Protein 8RDL (pdb70)

B-factor: mean 66.55, std 16.5, range [40.29, 119.28]

Foldseek 3Di:
DVVVVVVLCVLVDQQAQWEEEEELCQLNVPQVVSVVSHHVAYEYEHQDPVRQVSNVVVCVVVVHPYHYDNDDLLDDDPVAATQEYEAEANQQVQPDLNSSLSNLLSNLVRHDAQHKYKYKHAALVDDCVVDAVVVVQKGFPDWADDDQFIWTWIWRNDVVIDTDITGRGHPVSNVVSNVSSQFPDKDKADDDDDVSDIIMIMTTHD

Sequence (206 aa):
RKVEVRTLFDMVGDVQGKSVLDLACGYGYFGRELYHRGASKVVGVDISEKMIALAKKKSTEYGDNIEFHVANVSDMQLNEKFDIITATFLFHYAKSIVELESMFRSVANHLKPSGKLVAYMAAPDYQLEKGNCHNYGLNILSEEPLQGGFIHQVEFITTPPILLTFYRWDRETYKNAIHKAGFGHFEWRKPMVLECMHTGLTCWMP

InterPro domains:
  IPR029063 S-adenosyl-L-methionine-dependent methyltransferase superfamily [G3DSA:3.40.50.150] (25-243)
  IPR029063 S-adenosyl-L-methionine-dependent methyltransferase superfamily [SSF53335] (6-218)
  IPR041698 Methyltransferase domain 25 [PF13649] (43-138)

Secondary structure (DSSP, 8-state):
-HHHHHHHHHHH---TT-EEEEET-TTTHHHHHHHHTT-SEEEEEES-HHHHHHHHHHHHHHT---EEEE--GGG---S--EEEEEEET-GGG--SHHHHHHHHHHHHHTEEEEEEEEEEES-SS--GGG--BGGGTEEEEEEEEETTEEEEEEEE--SS-EEEEEEEE-HHHHHHHHHHHT-SEEEEE---------EEEEEE--

Solvent-accessible surface area: 10959 Å² total; per-residue (Å²): 101,74,51,55,73,166,20,23,30,90,3,2,35,104,3,115,52,84,13,0,0,2,0,35,11,17,92,1,139,16,2,9,59,1,72,117,115,25,13,77,78,5,2,0,0,16,118,35,129,166,79,2,61,69,0,113,133,59,10,112,112,125,67,21,131,15,91,11,74,64,23,50,7,27,112,7,142,36,140,60,115,0,30,5,0,0,0,19,88,14,0,5,138,0,138,46,50,112,42,0,20,16,6,0,119,9,0,4,89,6,3,88,111,84,4,42,0,0,0,6,1,5,14,6,92,22,86,68,91,96,34,60,8,110,117,73,28,22,24,12,86,43,60,105,100,58,151,22,6,39,30,0,72,2,43,58,106,76,142,113,79,104,86,71,65,16,35,15,7,49,92,101,10,2,95,62,0,4,135,144,15,36,18,50,110,62,83,50,55,61,54,173,101,170,224,92,76,51,7,0,0,0,0,57,35,116

Organism: NCBI:txid351671

Nearest PDB structures (foldseek):
  8rdl-assembly1_A  TM=1.005E+00  e=8.424E-46  Xenorhabdus doucetiae FRM16 = DSM 17909
  5jdz-assembly1_B  TM=9.272E-01  e=4.284E-30  Burkholderia glumae
  5je6-assembly1_A  TM=9.512E-01  e=2.129E-29  Burkholderia glumae
  5je3-assembly2_B  TM=9.239E-01  e=4.890E-29  Burkholderia glumae
  1wzn-assembly1_A  TM=6.895E-01  e=8.048E-14  Pyrococcus horikoshii OT3

Radius of gyration: 16.87 Å; Cα contacts (8 Å, |Δi|>4): 427; chains: 1; bounding box: 43×39×44 Å

Structure (mmCIF, N/CA/C/O backbone):
data_8RDL
#
_entry.id   8RDL
#
_cell.length_a   72.500
_cell.length_b   72.500
_cell.length_c   104.960
_cell.angle_alpha   90.00
_cell.angle_beta   90.00
_cell.angle_gamma   90.00
#
_symmetry.space_group_name_H-M   'P 43 21 2'
#
loop_
_entity.id
_entity.type
_entity.pdbx_description
1 polymer 'ToxA protein'
2 non-polymer S-ADENOSYL-L-HOMOCYSTEINE
3 water water
#
loop_
_atom_site.group_PDB
_atom_site.id
_atom_site.type_symbol
_atom_site.label_atom_id
_atom_site.label_alt_id
_atom_site.label_comp_id
_atom_site.label_asym_id
_atom_site.label_entity_id
_atom_site.label_seq_id
_atom_site.pdbx_PDB_ins_code
_atom_site.Cartn_x
_atom_site.Cartn_y
_atom_site.Cartn_z
_atom_site.occupancy
_atom_site.B_iso_or_equiv
_atom_site.auth_seq_id
_atom_site.auth_comp_id
_atom_site.auth_asym_id
_atom_site.auth_atom_id
_atom_site.pdbx_PDB_model_num
ATOM 1 N N . ARG A 1 22 ? 0.656 4.770 -18.373 1.00 101.82 24 ARG A N 1
ATOM 2 C CA . ARG 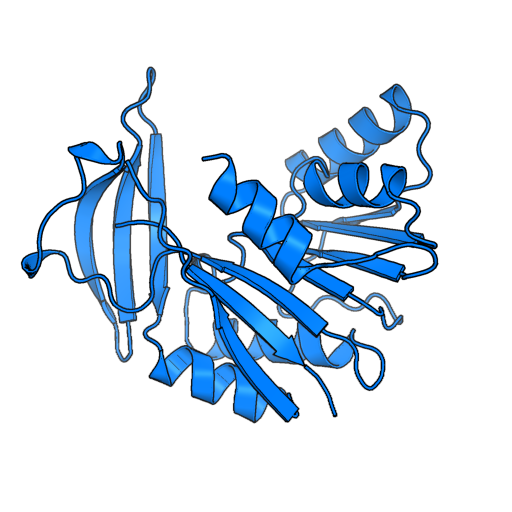A 1 22 ? 0.657 4.251 -16.969 1.00 97.54 24 ARG A CA 1
ATOM 3 C C . ARG A 1 22 ? 1.436 5.210 -16.056 1.00 97.83 24 ARG A C 1
ATOM 4 O O . ARG A 1 22 ? 2.415 4.777 -15.405 1.00 85.80 24 ARG A O 1
ATOM 6 N N . LYS A 1 23 ? 0.995 6.471 -15.997 1.00 94.91 25 LYS A N 1
ATOM 7 C CA . LYS A 1 23 ? 1.625 7.564 -15.219 1.00 101.41 25 LYS A CA 1
ATOM 8 C C . LYS A 1 23 ? 1.752 7.148 -13.748 1.00 105.91 25 LYS A C 1
ATOM 9 O O . LYS A 1 23 ? 2.875 7.226 -13.212 1.00 108.95 25 LYS A O 1
ATOM 11 N N . VAL A 1 24 ? 0.649 6.705 -13.131 1.00 111.71 26 VAL A N 1
ATOM 12 C CA . VAL A 1 24 ? 0.576 6.364 -11.675 1.00 105.24 26 VAL A CA 1
ATOM 13 C C . VAL A 1 24 ? 1.522 5.194 -11.370 1.00 100.82 26 VAL A C 1
ATOM 14 O O . VAL A 1 24 ? 2.069 5.180 -10.252 1.00 93.49 26 VAL A O 1
ATOM 18 N N . GLU A 1 25 ? 1.711 4.263 -12.316 1.00 103.31 27 GLU A N 1
ATOM 19 C CA . GLU A 1 25 ? 2.703 3.156 -12.209 1.00 99.99 27 GLU A CA 1
ATOM 20 C C . GLU A 1 25 ? 4.098 3.759 -12.006 1.00 95.20 27 GLU A C 1
ATOM 21 O O . GLU A 1 25 ? 4.782 3.360 -11.045 1.00 92.38 27 GLU A O 1
ATOM 27 N N . VAL A 1 26 ? 4.485 4.694 -12.879 1.00 88.96 28 VAL A N 1
ATOM 28 C CA . VAL A 1 26 ? 5.782 5.432 -12.821 1.00 88.09 28 VAL A CA 1
ATOM 29 C C . VAL A 1 26 ? 5.798 6.317 -11.567 1.00 84.97 28 VAL A C 1
ATOM 30 O O . VAL A 1 26 ? 6.845 6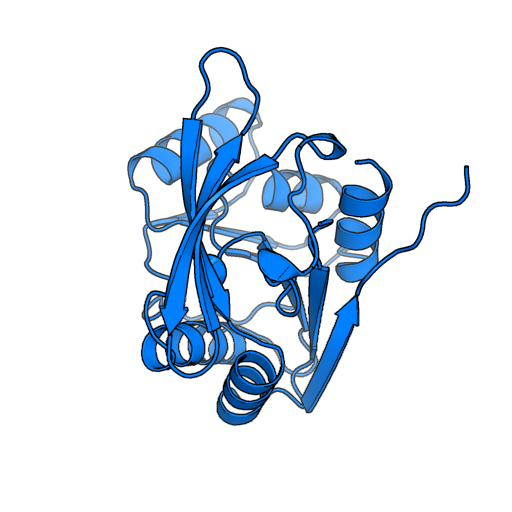.344 -10.889 1.00 83.15 28 VAL A O 1
ATOM 34 N N . ARG A 1 27 ? 4.691 7.009 -11.269 1.00 81.94 29 ARG A N 1
ATOM 35 C CA . ARG A 1 27 ? 4.551 7.880 -10.069 1.00 85.35 29 ARG A CA 1
ATOM 36 C C . ARG A 1 27 ? 4.739 7.033 -8.806 1.00 79.25 29 ARG A C 1
ATOM 37 O O . ARG A 1 27 ? 5.604 7.392 -7.982 1.00 84.16 29 ARG A O 1
ATOM 45 N N . THR A 1 28 ? 3.954 5.961 -8.654 1.00 76.01 30 THR A N 1
ATOM 46 C CA . THR A 1 28 ? 4.034 5.031 -7.495 1.00 77.24 30 THR A CA 1
ATOM 47 C C . THR A 1 28 ? 5.469 4.520 -7.380 1.00 76.34 30 THR A C 1
ATOM 48 O O . THR A 1 28 ? 6.012 4.552 -6.259 1.00 71.56 30 THR A O 1
ATOM 52 N N . LEU A 1 29 ? 6.055 4.106 -8.507 1.00 71.82 31 LEU A N 1
ATOM 53 C CA . LEU A 1 29 ? 7.449 3.603 -8.589 1.00 64.59 31 LEU A CA 1
ATOM 54 C C . LEU A 1 29 ? 8.398 4.662 -8.016 1.00 59.89 31 LEU A C 1
ATOM 55 O O . LEU A 1 29 ? 9.192 4.310 -7.129 1.00 61.60 31 LEU A O 1
ATOM 60 N N . PHE A 1 30 ? 8.276 5.920 -8.449 1.00 61.51 32 PHE A N 1
ATOM 61 C CA . PHE A 1 30 ? 9.114 7.048 -7.959 1.00 65.81 32 PHE A CA 1
ATOM 62 C C . PHE A 1 30 ? 8.675 7.469 -6.550 1.00 65.43 32 PHE A C 1
ATOM 63 O O . PHE A 1 30 ? 9.531 7.979 -5.801 1.00 71.44 32 PHE A O 1
ATOM 71 N N . ASP A 1 31 ? 7.404 7.263 -6.189 1.00 64.79 33 ASP A N 1
ATOM 72 C CA . ASP A 1 31 ? 6.902 7.521 -4.811 1.00 69.64 33 ASP A CA 1
ATOM 73 C C . ASP A 1 31 ? 7.447 6.437 -3.877 1.00 70.15 33 ASP A C 1
ATOM 74 O O . ASP A 1 31 ? 7.938 6.796 -2.788 1.00 68.22 33 ASP A O 1
ATOM 79 N N . MET A 1 32 ? 7.349 5.169 -4.295 1.00 67.32 34 MET A N 1
ATOM 80 C CA . MET A 1 32 ? 7.895 3.991 -3.571 1.00 64.83 34 MET A CA 1
ATOM 81 C C . MET A 1 32 ? 9.368 4.258 -3.248 1.00 62.11 34 MET A C 1
ATOM 82 O O . MET A 1 32 ? 9.758 4.081 -2.084 1.00 70.86 34 MET A O 1
ATOM 87 N N . VAL A 1 33 ? 10.145 4.702 -4.238 1.00 59.12 35 VAL A N 1
ATOM 88 C CA . VAL A 1 33 ? 11.585 5.064 -4.075 1.00 59.45 35 VAL A CA 1
ATOM 89 C C . VAL A 1 33 ? 11.700 6.308 -3.182 1.00 62.19 35 VAL A C 1
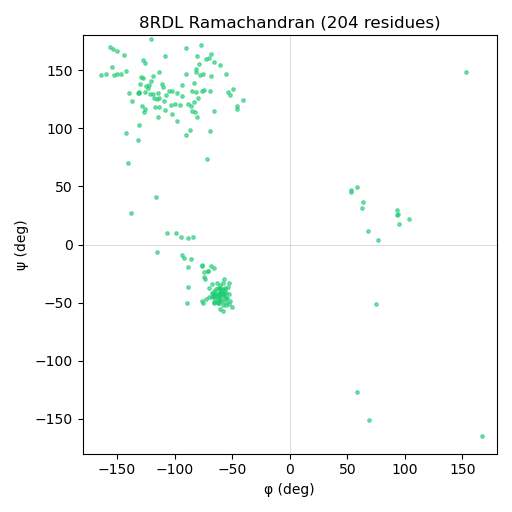ATOM 90 O O . VAL A 1 33 ? 12.603 6.332 -2.317 1.00 62.52 35 VAL A O 1
ATOM 94 N N . GLY A 1 34 ? 10.837 7.305 -3.398 1.00 60.17 36 GLY A N 1
ATOM 95 C CA . GLY A 1 34 ? 10.860 8.584 -2.665 1.00 63.33 36 GLY A CA 1
ATOM 96 C C . GLY A 1 34 ? 12.085 9.402 -3.032 1.00 67.93 36 GLY A C 1
ATOM 97 O O . GLY A 1 34 ? 12.576 9.250 -4.165 1.00 68.97 36 GLY A O 1
ATOM 98 N N . ASP A 1 35 ? 12.569 10.231 -2.105 1.00 71.55 37 ASP A N 1
ATOM 99 C CA . ASP A 1 35 ? 13.735 11.130 -2.317 1.00 76.39 37 ASP A CA 1
ATOM 100 C C . ASP A 1 35 ? 15.010 10.284 -2.422 1.00 73.52 37 ASP A C 1
ATOM 101 O O . ASP A 1 35 ? 15.207 9.412 -1.557 1.00 77.71 37 ASP A O 1
ATOM 106 N N . VAL A 1 36 ? 15.837 10.541 -3.440 1.00 71.42 38 VAL A N 1
ATOM 107 C CA . VAL A 1 36 ? 17.096 9.782 -3.713 1.00 70.25 38 VAL A CA 1
ATOM 108 C C . VAL A 1 36 ? 18.317 10.696 -3.551 1.00 69.64 38 VAL A C 1
ATOM 109 O O . VAL A 1 36 ? 19.439 10.167 -3.628 1.00 71.97 38 VAL A O 1
ATOM 113 N N . GLN A 1 37 ? 18.121 12.002 -3.331 1.00 71.48 39 GLN A N 1
ATOM 114 C CA . GLN A 1 37 ? 19.227 12.968 -3.081 1.00 76.78 39 GLN A CA 1
ATOM 115 C C . GLN A 1 37 ? 20.197 12.355 -2.064 1.00 73.37 39 GLN A C 1
ATOM 116 O O . GLN A 1 37 ? 19.762 12.075 -0.936 1.00 78.96 39 GLN A O 1
ATOM 122 N N . GLY A 1 38 ? 21.444 12.107 -2.475 1.00 72.23 40 GLY A N 1
ATOM 123 C CA . GLY A 1 38 ? 22.531 11.625 -1.600 1.00 73.81 40 GLY A CA 1
ATOM 124 C C . GLY A 1 38 ? 22.422 10.142 -1.278 1.00 70.80 40 GLY A C 1
ATOM 125 O O . GLY A 1 38 ? 23.253 9.661 -0.489 1.00 73.42 40 GLY A O 1
ATOM 126 N N . LYS A 1 39 ? 21.450 9.434 -1.866 1.00 68.63 41 LYS A N 1
ATOM 127 C CA . LYS A 1 39 ? 21.218 7.982 -1.637 1.00 68.03 41 LYS A CA 1
ATOM 128 C C . LYS A 1 39 ? 21.965 7.179 -2.706 1.00 65.64 41 LYS A C 1
ATOM 129 O O . LYS A 1 39 ? 21.920 7.587 -3.885 1.00 64.82 41 LYS A O 1
ATOM 135 N N . SER A 1 40 ? 22.618 6.082 -2.311 1.00 64.13 42 SER A N 1
ATOM 136 C CA . SER A 1 40 ? 23.214 5.083 -3.238 1.00 63.13 42 SER A CA 1
ATOM 137 C C . SER A 1 40 ? 22.108 4.129 -3.713 1.00 60.88 42 SER A C 1
ATOM 138 O O . SER A 1 40 ? 21.331 3.641 -2.858 1.00 60.83 42 SER A O 1
ATOM 141 N N . VAL A 1 41 ? 22.020 3.902 -5.028 1.00 58.18 43 VAL A N 1
ATOM 142 C CA . VAL A 1 41 ? 20.951 3.084 -5.674 1.00 57.26 43 VAL A CA 1
ATOM 143 C C . VAL A 1 41 ? 21.603 1.927 -6.439 1.00 54.38 43 VAL A C 1
ATOM 144 O O . VAL A 1 41 ? 22.530 2.184 -7.232 1.00 54.17 43 VAL A O 1
ATOM 148 N N . LEU A 1 42 ? 21.127 0.703 -6.197 1.00 49.97 44 LEU A N 1
ATOM 149 C CA . LEU A 1 42 ? 21.450 -0.505 -6.999 1.00 49.51 44 LEU A CA 1
ATOM 150 C C . LEU A 1 42 ? 20.200 -0.876 -7.804 1.00 47.76 44 LEU A C 1
ATOM 151 O O . LEU A 1 42 ? 19.166 -1.187 -7.190 1.00 44.15 44 LEU A O 1
ATOM 156 N N . ASP A 1 43 ? 20.297 -0.793 -9.132 1.00 47.50 45 ASP A N 1
ATOM 157 C CA . ASP A 1 43 ? 19.209 -1.121 -10.088 1.00 45.55 45 ASP A CA 1
ATOM 158 C C . ASP A 1 43 ? 19.442 -2.550 -10.588 1.00 44.51 45 ASP A C 1
ATOM 159 O O . ASP A 1 43 ? 20.400 -2.753 -11.354 1.00 45.89 45 ASP A O 1
ATOM 164 N N . LEU A 1 44 ? 18.632 -3.504 -10.116 1.00 43.74 46 LEU A N 1
ATOM 165 C CA . LEU A 1 44 ? 18.673 -4.935 -10.524 1.00 44.15 46 LEU A CA 1
ATOM 166 C C . LEU A 1 44 ? 17.740 -5.138 -11.720 1.00 42.38 46 LEU A C 1
ATOM 167 O O . LEU A 1 44 ? 16.710 -4.452 -11.792 1.00 43.09 46 LEU A O 1
ATOM 172 N N . ALA A 1 45 ? 18.098 -6.054 -12.621 1.00 43.28 47 ALA A N 1
ATOM 173 C CA . ALA A 1 45 ? 17.390 -6.280 -13.901 1.00 41.71 47 ALA A CA 1
ATOM 174 C C . ALA A 1 45 ? 17.286 -4.935 -14.634 1.00 40.29 47 ALA A C 1
ATOM 175 O O . ALA A 1 45 ? 16.201 -4.614 -15.148 1.00 43.40 47 ALA A O 1
ATOM 177 N N . CYS A 1 46 ? 18.393 -4.183 -14.662 1.00 41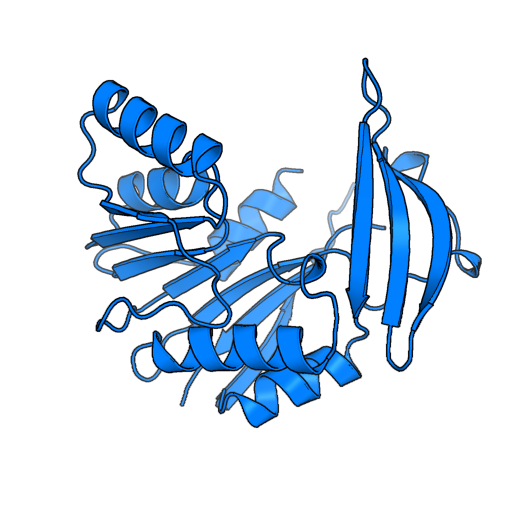.42 48 CYS A N 1
ATOM 178 C CA . CYS A 1 46 ? 18.466 -2.757 -15.079 1.00 42.58 48 CYS A CA 1
ATOM 179 C C . CYS A 1 46 ? 18.211 -2.602 -16.586 1.00 42.89 48 CYS A C 1
ATOM 180 O O . CYS A 1 46 ? 17.887 -1.483 -17.006 1.00 43.74 48 CYS A O 1
ATOM 183 N N . GLY A 1 47 ? 18.334 -3.671 -17.375 1.00 43.78 49 GLY A N 1
ATOM 184 C CA . GLY A 1 47 ? 18.328 -3.567 -18.848 1.00 44.75 49 GLY A CA 1
ATOM 185 C C . GLY A 1 47 ? 19.449 -2.652 -19.311 1.00 44.57 49 GLY A C 1
ATOM 186 O O . GLY A 1 47 ? 20.596 -2.864 -18.866 1.00 47.44 49 GLY A O 1
ATOM 187 N N . TYR A 1 48 ? 19.133 -1.634 -20.120 1.00 45.53 50 TYR A N 1
ATOM 188 C CA . TYR A 1 48 ? 20.117 -0.642 -20.629 1.00 48.97 50 TYR A CA 1
ATOM 189 C C . TYR A 1 48 ? 20.238 0.512 -19.623 1.00 49.35 50 TYR A C 1
ATOM 190 O O . TYR A 1 48 ? 20.943 1.489 -19.928 1.00 52.80 50 TYR A O 1
ATOM 199 N N . GLY A 1 49 ? 19.580 0.391 -18.462 1.00 48.70 51 GLY A N 1
ATOM 200 C CA . GLY A 1 49 ? 19.809 1.239 -17.276 1.00 50.62 51 GLY A CA 1
ATOM 201 C C . GLY A 1 49 ? 18.871 2.431 -17.220 1.00 51.38 51 GLY A C 1
ATOM 202 O O . GLY A 1 49 ? 19.238 3.420 -16.577 1.00 53.38 51 GLY A O 1
ATOM 203 N N . TYR A 1 50 ? 17.696 2.331 -17.848 1.00 55.32 52 TYR A N 1
ATOM 204 C CA . TYR A 1 50 ? 16.681 3.412 -17.949 1.00 58.19 52 TYR A CA 1
ATOM 205 C C . TYR A 1 50 ? 16.396 3.999 -16.560 1.00 57.96 52 TYR A C 1
ATOM 206 O O . TYR A 1 50 ? 16.492 5.236 -16.387 1.00 57.36 52 TYR A O 1
ATOM 215 N N . PHE A 1 51 ? 16.052 3.134 -15.602 1.00 53.94 53 PHE A N 1
ATOM 216 C CA . PHE A 1 51 ? 15.496 3.521 -14.280 1.00 54.56 53 PHE A CA 1
ATOM 217 C C . PHE A 1 51 ? 16.602 4.086 -13.380 1.00 52.34 53 PHE A C 1
ATOM 218 O O . PHE A 1 51 ? 16.403 5.174 -12.809 1.00 53.43 53 PHE A O 1
ATOM 226 N N . GLY A 1 52 ? 17.727 3.377 -13.256 1.00 52.47 54 GLY A N 1
ATOM 227 C CA . GLY A 1 52 ? 18.910 3.846 -12.508 1.00 52.94 54 GLY A CA 1
ATOM 228 C C . GLY A 1 52 ? 19.396 5.191 -13.030 1.00 55.16 54 GLY A C 1
ATOM 229 O O . GLY A 1 52 ? 19.791 6.044 -12.211 1.00 55.92 54 GLY A O 1
ATOM 230 N N . ARG A 1 53 ? 19.353 5.382 -14.351 1.00 54.73 55 ARG A N 1
ATOM 231 C CA . ARG A 1 53 ? 19.791 6.631 -15.026 1.00 56.25 55 ARG A CA 1
ATOM 232 C C . ARG A 1 53 ? 18.868 7.782 -14.607 1.00 54.29 55 ARG A C 1
ATOM 233 O O . ARG A 1 53 ? 19.385 8.865 -14.290 1.00 56.57 55 ARG A O 1
ATOM 241 N N . GLU A 1 54 ? 17.554 7.553 -14.579 1.00 54.70 56 GLU A N 1
ATOM 242 C CA . GLU A 1 54 ? 16.547 8.567 -14.166 1.00 57.19 56 GLU A CA 1
ATOM 243 C C . GLU A 1 54 ? 16.789 8.959 -12.698 1.00 54.89 56 GLU A C 1
ATOM 244 O O . GLU A 1 54 ? 16.644 10.151 -12.366 1.00 53.22 56 GLU A O 1
ATOM 250 N N . LEU A 1 55 ? 17.165 8.002 -11.848 1.00 51.53 57 LEU A N 1
ATOM 251 C CA . LEU A 1 55 ? 17.448 8.255 -10.410 1.00 54.14 57 LEU A CA 1
ATOM 252 C C . LEU A 1 55 ? 18.788 8.990 -10.264 1.00 55.09 57 LEU A C 1
ATOM 253 O O . LEU A 1 55 ? 18.918 9.785 -9.319 1.00 52.72 57 LEU A O 1
ATOM 258 N N . TYR A 1 56 ? 19.727 8.762 -11.186 1.00 56.21 58 TYR A N 1
ATOM 259 C CA . TYR A 1 56 ? 21.011 9.506 -11.297 1.00 57.51 58 TYR A CA 1
ATOM 260 C C . TYR A 1 56 ? 20.725 11.006 -11.467 1.00 58.12 58 TYR A C 1
ATOM 261 O O . TYR A 1 56 ? 21.416 11.831 -10.836 1.00 60.80 58 TYR A O 1
ATOM 270 N N . HIS A 1 57 ? 19.726 11.352 -12.283 1.00 56.92 59 HIS A N 1
ATOM 271 C CA . HIS A 1 57 ? 19.341 12.756 -12.596 1.00 59.29 59 HIS A CA 1
ATOM 272 C C . HIS A 1 57 ? 18.567 13.391 -11.433 1.00 59.96 59 HIS A C 1
ATOM 273 O O . HIS A 1 57 ? 18.506 14.628 -11.395 1.00 62.20 59 HIS A O 1
ATOM 280 N N . ARG A 1 58 ? 18.008 12.592 -10.519 1.00 60.43 60 ARG A N 1
ATOM 281 C CA . ARG A 1 58 ? 17.259 13.100 -9.335 1.00 61.67 60 ARG A CA 1
ATOM 282 C C . ARG A 1 58 ? 18.189 13.196 -8.117 1.00 63.55 60 ARG A C 1
ATOM 283 O O . ARG A 1 58 ? 17.682 13.488 -7.010 1.00 66.69 60 ARG A O 1
ATOM 291 N N . GLY A 1 59 ? 19.492 12.967 -8.311 1.00 61.53 61 GLY A N 1
ATOM 292 C CA . GLY A 1 59 ? 20.552 13.373 -7.367 1.00 64.53 61 GLY A CA 1
ATOM 293 C C . GLY A 1 59 ? 21.092 12.224 -6.535 1.00 64.05 61 GLY A C 1
ATOM 294 O O . GLY A 1 59 ? 21.674 12.507 -5.474 1.00 70.13 61 GLY A O 1
ATOM 295 N N . ALA A 1 60 ? 20.930 10.978 -6.990 1.00 63.69 62 ALA A N 1
ATOM 296 C CA . ALA A 1 60 ? 21.514 9.779 -6.346 1.00 62.50 62 ALA A CA 1
ATOM 297 C C . ALA A 1 60 ? 23.022 10.001 -6.177 1.00 63.22 62 ALA A C 1
ATOM 298 O O . ALA A 1 60 ? 23.662 10.449 -7.145 1.00 64.94 62 ALA A O 1
ATOM 300 N N . SER A 1 61 ? 23.557 9.740 -4.982 1.00 64.73 63 SER A N 1
ATOM 301 C CA . SER A 1 61 ? 25.008 9.827 -4.667 1.00 68.60 63 SER A CA 1
ATOM 302 C C . SER A 1 61 ? 25.777 8.870 -5.580 1.00 67.15 63 SER A C 1
ATOM 303 O O . SER A 1 61 ? 26.874 9.227 -6.043 1.00 69.64 63 SER A O 1
ATOM 306 N N . LYS A 1 62 ? 25.203 7.692 -5.819 1.00 65.23 64 LYS A N 1
ATOM 307 C CA . LYS A 1 62 ? 25.792 6.624 -6.661 1.00 64.80 64 LYS A CA 1
ATOM 308 C C . LYS A 1 62 ? 24.653 5.792 -7.256 1.00 60.75 64 LYS A C 1
ATOM 309 O O . LYS A 1 62 ? 23.611 5.637 -6.583 1.00 58.24 64 LYS A O 1
ATOM 315 N N . VAL A 1 63 ? 24.844 5.302 -8.481 1.00 59.37 65 VAL A N 1
ATOM 316 C CA . VAL A 1 63 ? 23.947 4.309 -9.138 1.00 56.15 65 VAL A CA 1
ATOM 317 C C . VAL A 1 63 ? 24.818 3.186 -9.703 1.00 54.10 65 VAL A C 1
ATOM 318 O O . VAL A 1 63 ? 25.821 3.491 -10.376 1.00 54.65 65 VAL A O 1
ATOM 322 N N . VAL A 1 64 ? 24.453 1.942 -9.396 1.00 54.53 66 VAL A N 1
ATOM 323 C CA . VAL A 1 64 ? 25.067 0.706 -9.958 1.00 54.55 66 VAL A CA 1
ATOM 324 C C . VAL A 1 64 ? 23.943 -0.106 -10.605 1.00 51.08 66 VAL A C 1
ATOM 325 O O . VAL A 1 64 ? 22.866 -0.218 -9.990 1.00 49.09 66 VAL A O 1
ATOM 329 N N . GLY A 1 65 ? 24.183 -0.618 -11.813 1.00 52.44 67 GLY A N 1
ATOM 330 C CA . GLY A 1 65 ? 23.220 -1.440 -12.567 1.00 50.19 67 GLY A CA 1
ATOM 331 C C . GLY A 1 65 ? 23.702 -2.872 -12.667 1.00 50.30 67 GLY A C 1
ATOM 332 O O . GLY A 1 65 ? 24.910 -3.066 -12.883 1.00 50.79 67 GLY A O 1
ATOM 333 N N . VAL A 1 66 ? 22.793 -3.836 -12.499 1.00 48.56 68 VAL A N 1
ATOM 334 C CA . VAL A 1 66 ? 23.081 -5.292 -12.636 1.00 48.20 68 VAL A CA 1
ATOM 335 C C . VAL A 1 66 ? 22.010 -5.914 -13.538 1.00 46.56 68 VAL A C 1
ATOM 336 O O . VAL A 1 66 ? 20.812 -5.656 -13.309 1.00 42.58 68 VAL A O 1
ATOM 340 N N . ASP A 1 67 ? 22.443 -6.691 -14.534 1.00 47.40 69 ASP A N 1
ATOM 341 C CA . ASP A 1 67 ? 21.563 -7.494 -15.422 1.00 47.04 69 ASP A CA 1
ATOM 342 C C . ASP A 1 67 ? 22.301 -8.783 -15.799 1.00 48.25 69 ASP A C 1
ATOM 343 O O . ASP A 1 67 ? 23.543 -8.741 -15.914 1.00 49.85 69 ASP A O 1
ATOM 348 N N . ILE A 1 68 ? 21.558 -9.880 -15.968 1.00 48.83 70 ILE A N 1
ATOM 349 C CA . ILE A 1 68 ? 22.098 -11.227 -16.318 1.00 51.22 70 ILE A CA 1
ATOM 350 C C . ILE A 1 68 ? 22.518 -11.244 -17.796 1.00 52.51 70 ILE A C 1
ATOM 351 O O . ILE A 1 68 ? 23.364 -12.083 -18.141 1.00 55.48 70 ILE A O 1
ATOM 356 N N . SER A 1 69 ? 21.954 -10.358 -18.629 1.00 54.48 71 SER A N 1
ATOM 357 C CA . SER A 1 69 ? 22.155 -10.319 -20.106 1.00 53.88 71 SER A CA 1
ATOM 358 C C . SER A 1 69 ? 23.405 -9.510 -20.471 1.00 51.93 71 SER A C 1
ATOM 359 O O . SER A 1 69 ? 23.429 -8.299 -20.188 1.00 50.72 71 SER A O 1
ATOM 362 N N . GLU A 1 70 ? 24.377 -10.159 -21.116 1.00 52.59 72 GLU A N 1
ATOM 363 C CA . GLU A 1 70 ? 25.592 -9.533 -21.707 1.00 55.80 72 GLU A CA 1
ATOM 364 C C . GLU A 1 70 ? 25.174 -8.435 -22.690 1.00 53.80 72 GLU A C 1
ATOM 365 O O . GLU A 1 70 ? 25.814 -7.364 -22.692 1.00 55.81 72 GLU A O 1
ATOM 371 N N . LYS A 1 71 ? 24.138 -8.707 -23.489 1.00 55.36 73 LYS A N 1
ATOM 372 C CA . LYS A 1 71 ? 23.578 -7.774 -24.503 1.00 57.89 73 LYS A CA 1
ATOM 373 C C . LYS A 1 71 ? 23.085 -6.496 -23.811 1.00 54.46 73 LYS A C 1
ATOM 374 O O . LYS A 1 71 ? 23.424 -5.399 -24.282 1.00 53.36 73 LYS A O 1
ATOM 380 N N . MET A 1 72 ? 22.312 -6.628 -22.732 1.00 53.36 74 MET A N 1
ATOM 381 C CA . MET A 1 72 ? 21.671 -5.470 -22.051 1.00 54.76 74 MET A CA 1
ATOM 382 C C . MET A 1 72 ? 22.736 -4.582 -21.395 1.00 55.88 74 MET A C 1
ATOM 383 O O . MET A 1 72 ? 22.614 -3.340 -21.502 1.00 55.45 74 MET A O 1
ATOM 388 N N . ILE A 1 73 ? 23.740 -5.187 -20.751 1.00 54.57 75 ILE A N 1
ATOM 389 C CA . ILE A 1 73 ? 24.833 -4.451 -20.046 1.00 55.03 75 ILE A CA 1
ATOM 390 C C . ILE A 1 73 ? 25.741 -3.768 -21.078 1.00 56.98 75 ILE A C 1
ATOM 391 O O . ILE A 1 73 ? 26.195 -2.643 -20.801 1.00 56.55 75 ILE A O 1
ATOM 396 N N . ALA A 1 74 ? 25.996 -4.405 -22.224 1.00 57.76 76 ALA A N 1
ATOM 397 C CA . ALA A 1 74 ? 26.761 -3.802 -23.343 1.00 61.07 76 ALA A CA 1
ATOM 398 C C . ALA A 1 74 ? 26.047 -2.521 -23.798 1.00 60.10 76 ALA A C 1
ATOM 399 O O . ALA A 1 74 ? 26.712 -1.470 -23.898 1.00 65.65 76 ALA A O 1
ATOM 401 N N . LEU A 1 75 ? 24.730 -2.603 -24.023 1.00 59.09 77 LEU A N 1
ATOM 402 C CA . LEU A 1 75 ? 23.881 -1.465 -24.467 1.00 59.32 77 LEU A CA 1
ATOM 403 C C . LEU A 1 75 ? 23.794 -0.415 -23.349 1.00 57.68 77 LEU A C 1
ATOM 404 O O . LEU A 1 75 ? 23.711 0.786 -23.675 1.00 59.67 77 LEU A O 1
ATOM 409 N N . ALA A 1 76 ? 23.808 -0.845 -22.082 1.00 53.91 78 ALA A N 1
ATOM 410 C CA . ALA A 1 76 ? 23.782 0.045 -20.897 1.00 54.17 78 ALA A CA 1
ATOM 411 C C . ALA A 1 76 ? 25.041 0.919 -20.888 1.00 55.30 78 ALA A C 1
ATOM 412 O O . ALA A 1 76 ? 24.895 2.147 -20.757 1.00 51.89 78 ALA A O 1
ATOM 414 N N . LYS A 1 77 ? 26.222 0.303 -21.030 1.00 56.69 79 LYS A N 1
ATOM 415 C CA . LYS A 1 77 ? 27.539 1.000 -21.041 1.00 61.97 79 LYS A CA 1
ATOM 416 C C . LYS A 1 77 ? 27.611 1.935 -22.254 1.00 65.91 79 LYS A C 1
ATOM 417 O O . LYS A 1 77 ? 28.168 3.045 -22.117 1.00 66.74 79 LYS A O 1
ATOM 423 N N . LYS A 1 78 ? 27.061 1.502 -23.393 1.00 64.82 80 LYS A N 1
ATOM 424 C CA . LYS A 1 78 ? 26.961 2.316 -24.632 1.00 67.18 80 LYS A CA 1
ATOM 425 C C . LYS A 1 78 ? 26.099 3.554 -24.346 1.00 64.98 80 LYS A C 1
ATOM 426 O O . LYS A 1 78 ? 26.518 4.660 -24.719 1.00 62.61 80 LYS A O 1
ATOM 432 N N . LYS A 1 79 ? 24.946 3.376 -23.694 1.00 64.46 81 LYS A N 1
ATOM 433 C CA . LYS A 1 79 ? 24.012 4.488 -23.366 1.00 64.20 81 LYS A CA 1
ATOM 434 C C . LYS A 1 79 ? 24.690 5.455 -22.386 1.00 62.65 81 LYS A C 1
ATOM 435 O O . LYS A 1 79 ? 24.549 6.670 -22.581 1.00 66.57 81 LYS A O 1
ATOM 441 N N . SER A 1 80 ? 25.413 4.943 -21.384 1.00 61.21 82 SER A N 1
ATOM 442 C CA . SER A 1 80 ? 26.139 5.767 -20.379 1.00 62.88 82 SER A CA 1
ATOM 443 C C . SER A 1 80 ? 27.188 6.643 -21.074 1.00 62.68 82 SER A C 1
ATOM 444 O O . SER A 1 80 ? 27.401 7.782 -20.615 1.00 60.69 82 SER A O 1
ATOM 447 N N . THR A 1 81 ? 27.805 6.136 -22.144 1.00 61.57 83 THR A N 1
ATOM 448 C CA . THR A 1 81 ? 28.774 6.877 -22.995 1.00 65.97 83 THR A CA 1
ATOM 449 C C . THR A 1 81 ? 28.041 8.032 -23.690 1.00 64.98 83 THR A C 1
ATOM 450 O O . THR A 1 81 ? 28.557 9.158 -23.640 1.00 67.44 83 THR A O 1
ATOM 454 N N . GLU A 1 82 ? 26.874 7.766 -24.285 1.00 69.11 84 GLU A N 1
ATOM 455 C CA . GLU A 1 82 ? 26.038 8.785 -24.980 1.00 75.09 84 GLU A CA 1
ATOM 456 C C . GLU A 1 82 ? 25.621 9.890 -23.998 1.00 74.51 84 GLU A C 1
ATOM 457 O O . GLU A 1 82 ? 25.584 11.058 -24.420 1.00 75.53 84 GLU A O 1
ATOM 463 N N . TYR A 1 83 ? 25.315 9.535 -22.745 1.00 72.55 85 TYR A N 1
ATOM 464 C CA . TYR A 1 83 ? 24.826 10.460 -21.686 1.00 74.80 85 TYR A CA 1
ATOM 465 C C . TYR A 1 83 ? 26.004 11.082 -20.923 1.00 71.69 85 TYR A C 1
ATOM 466 O O . TYR A 1 83 ? 25.796 12.110 -20.257 1.00 75.03 85 TYR A O 1
ATOM 475 N N . GLY A 1 84 ? 27.191 10.470 -21.001 1.00 71.31 86 GLY A N 1
ATOM 476 C CA . GLY A 1 84 ? 28.393 10.891 -20.254 1.00 74.94 86 GLY A CA 1
ATOM 477 C C . GLY A 1 84 ? 28.185 10.780 -18.752 1.00 75.78 86 GLY A C 1
ATOM 478 O O . GLY A 1 84 ? 28.784 11.593 -18.013 1.00 85.81 86 GLY A O 1
ATOM 479 N N . ASP A 1 85 ? 27.370 9.810 -18.316 1.00 71.20 87 ASP A N 1
ATOM 480 C CA . ASP A 1 85 ? 26.983 9.616 -16.893 1.00 70.34 87 ASP A CA 1
ATOM 481 C C . ASP A 1 85 ? 27.986 8.671 -16.224 1.00 70.89 87 ASP A C 1
ATOM 482 O O . ASP A 1 85 ? 28.784 8.034 -16.938 1.00 67.97 87 ASP A O 1
ATOM 487 N N . ASN A 1 86 ? 27.907 8.576 -14.896 1.00 75.54 88 ASN A N 1
ATOM 488 C CA . ASN A 1 86 ? 28.931 7.964 -14.010 1.00 79.39 88 ASN A CA 1
ATOM 489 C C . ASN A 1 86 ? 28.523 6.530 -13.641 1.00 73.76 88 ASN A C 1
ATOM 490 O O . ASN A 1 86 ? 29.184 5.947 -12.759 1.00 76.66 88 ASN A O 1
ATOM 495 N N . ILE A 1 87 ? 27.487 5.975 -14.281 1.00 67.44 89 ILE A N 1
ATOM 496 C CA . ILE A 1 87 ? 26.802 4.735 -13.802 1.00 65.28 89 ILE A CA 1
ATOM 497 C C . ILE A 1 87 ? 27.692 3.521 -14.095 1.00 63.52 89 ILE A C 1
ATOM 498 O O . ILE A 1 87 ? 28.190 3.401 -15.230 1.00 61.88 89 ILE A O 1
ATOM 503 N N . GLU A 1 88 ? 27.857 2.659 -13.088 1.00 63.63 90 GLU A N 1
ATOM 504 C CA . GLU A 1 88 ? 28.678 1.420 -13.127 1.00 65.37 90 GLU A CA 1
ATOM 505 C C . GLU A 1 88 ? 27.744 0.240 -13.410 1.00 60.81 90 GLU A C 1
ATOM 506 O O . GLU A 1 88 ? 26.707 0.135 -12.732 1.00 59.79 90 GLU A O 1
ATOM 512 N N . PHE A 1 89 ? 28.085 -0.604 -14.385 1.00 60.54 91 PHE A N 1
ATOM 513 C CA . PHE A 1 89 ? 27.240 -1.741 -14.835 1.00 58.39 91 PHE A CA 1
ATOM 514 C C . PHE A 1 89 ? 28.019 -3.051 -14.705 1.00 59.02 91 PHE A C 1
ATOM 515 O O . PHE A 1 89 ? 29.206 -3.083 -15.063 1.00 65.99 91 PHE A O 1
ATOM 523 N N . HIS A 1 90 ? 27.352 -4.095 -14.207 1.00 58.73 92 HIS A N 1
ATOM 524 C CA . HIS A 1 90 ? 27.919 -5.454 -14.003 1.00 61.32 92 HIS A CA 1
ATOM 525 C C . HIS A 1 90 ? 26.983 -6.494 -14.624 1.00 58.49 92 HIS A C 1
ATOM 526 O O . HIS A 1 90 ? 25.757 -6.348 -14.472 1.00 59.04 92 HIS A O 1
ATOM 533 N N . VAL A 1 91 ? 27.548 -7.491 -15.307 1.00 58.20 93 VAL A N 1
ATOM 534 C CA . VAL A 1 91 ? 26.826 -8.719 -15.747 1.00 58.82 93 VAL A CA 1
ATOM 535 C C . VAL A 1 91 ? 26.797 -9.676 -14.554 1.00 60.16 93 VAL A C 1
ATOM 536 O O . VAL A 1 91 ? 27.880 -10.132 -14.145 1.00 62.71 93 VAL A O 1
ATOM 540 N N . ALA A 1 92 ? 25.613 -9.960 -14.009 1.00 57.80 94 ALA A N 1
ATOM 541 C CA . ALA A 1 92 ? 25.450 -10.874 -12.856 1.00 58.42 94 ALA A CA 1
ATOM 542 C C . ALA A 1 92 ? 24.011 -11.391 -12.764 1.00 56.52 94 ALA A C 1
ATOM 543 O O . ALA A 1 92 ? 23.069 -10.658 -13.133 1.00 53.18 94 ALA A O 1
ATOM 545 N N . ASN A 1 93 ? 23.873 -12.633 -12.298 1.00 57.45 95 ASN A N 1
ATOM 546 C CA . ASN A 1 93 ? 22.606 -13.230 -11.806 1.00 56.45 95 ASN A CA 1
ATOM 547 C C . ASN A 1 93 ? 22.392 -12.721 -10.377 1.00 55.74 95 ASN A C 1
ATOM 548 O O . ASN A 1 93 ? 23.319 -12.881 -9.559 1.00 58.37 95 ASN A O 1
ATOM 553 N N . VAL A 1 94 ? 21.232 -12.121 -10.092 1.00 51.91 96 VAL A N 1
ATOM 554 C CA . VAL A 1 94 ? 20.924 -11.517 -8.760 1.00 53.00 96 VAL A CA 1
ATOM 555 C C . VAL A 1 94 ? 21.089 -12.586 -7.667 1.00 53.66 96 VAL A C 1
ATOM 556 O O . VAL A 1 94 ? 21.611 -12.230 -6.605 1.00 57.65 96 VAL A O 1
ATOM 560 N N . SER A 1 95 ? 20.704 -13.841 -7.936 1.00 56.41 97 SER A N 1
ATOM 561 C CA . SER A 1 95 ? 20.697 -14.980 -6.971 1.00 59.71 97 SER A CA 1
ATOM 562 C C . SER A 1 95 ? 22.089 -15.225 -6.371 1.00 61.81 97 SER A C 1
ATOM 563 O O . SER A 1 95 ? 22.143 -15.744 -5.242 1.00 66.90 97 SER A O 1
ATOM 566 N N . ASP A 1 96 ? 23.171 -14.917 -7.095 1.00 62.27 98 ASP A N 1
ATOM 567 C CA . ASP A 1 96 ? 24.558 -15.202 -6.635 1.00 66.13 98 ASP A CA 1
ATOM 568 C C . ASP A 1 96 ? 25.492 -14.024 -6.951 1.00 64.39 98 ASP A C 1
ATOM 569 O O . ASP A 1 96 ? 26.703 -14.264 -7.071 1.00 66.34 98 ASP A O 1
ATOM 574 N N . MET A 1 97 ? 24.970 -12.795 -7.040 1.00 65.54 99 MET A N 1
ATOM 575 C CA . MET A 1 97 ? 25.790 -11.579 -7.301 1.00 66.22 99 MET A CA 1
ATOM 576 C C . MET A 1 97 ? 26.538 -11.196 -6.018 1.00 68.10 99 MET A C 1
ATOM 577 O O . MET A 1 97 ? 25.990 -11.427 -4.920 1.00 65.18 99 MET A O 1
ATOM 582 N N . GLN A 1 98 ? 27.748 -10.647 -6.161 1.00 69.00 100 GLN A N 1
ATOM 583 C CA . GLN A 1 98 ? 28.614 -10.195 -5.038 1.00 74.42 100 GLN A CA 1
ATOM 584 C C . GLN A 1 98 ? 29.335 -8.909 -5.451 1.00 73.25 100 GLN A C 1
ATOM 585 O O . GLN A 1 98 ? 30.384 -9.009 -6.118 1.00 74.98 100 GLN A O 1
ATOM 591 N N . LEU A 1 99 ? 28.783 -7.755 -5.063 1.00 68.73 101 LEU A N 1
ATOM 592 C CA . LEU A 1 99 ? 29.317 -6.404 -5.388 1.00 72.19 101 LEU A CA 1
ATOM 593 C C . LEU A 1 99 ? 30.227 -5.908 -4.257 1.00 75.30 101 LEU A C 1
ATOM 594 O O . LEU A 1 99 ? 30.876 -4.863 -4.456 1.00 77.96 101 LEU A O 1
ATOM 599 N N . ASN A 1 100 ? 30.258 -6.615 -3.120 1.00 78.07 102 ASN A N 1
ATOM 600 C CA . ASN A 1 100 ? 31.061 -6.255 -1.919 1.00 82.20 102 ASN A CA 1
ATOM 601 C C . ASN A 1 100 ? 30.733 -4.814 -1.514 1.00 78.83 102 ASN A C 1
ATOM 602 O O . ASN A 1 100 ? 31.671 -4.039 -1.268 1.00 81.75 102 ASN A O 1
ATOM 607 N N . GLU A 1 101 ? 29.442 -4.477 -1.462 1.00 76.67 103 GLU A N 1
ATOM 608 C CA . GLU A 1 101 ? 28.944 -3.108 -1.168 1.00 75.41 103 GLU A CA 1
ATOM 609 C C . GLU A 1 101 ? 27.461 -3.177 -0.792 1.00 73.95 103 GLU A C 1
ATOM 610 O O . GLU A 1 101 ? 26.746 -4.031 -1.358 1.00 71.39 103 GLU A O 1
ATOM 616 N N . LYS A 1 102 ? 27.027 -2.300 0.118 1.00 71.01 104 LYS A N 1
ATOM 617 C CA . LYS A 1 102 ? 25.612 -2.170 0.556 1.00 70.85 104 LYS A CA 1
ATOM 618 C C . LYS A 1 102 ? 25.084 -0.807 0.097 1.00 66.28 104 LYS A C 1
ATOM 619 O O . LYS A 1 102 ? 25.888 0.138 0.016 1.00 64.69 104 LYS A O 1
ATOM 625 N N . PHE A 1 103 ? 23.785 -0.731 -0.208 1.00 63.31 105 PHE A N 1
ATOM 626 C CA . PHE A 1 103 ? 23.105 0.446 -0.809 1.00 59.48 105 PHE A CA 1
ATOM 627 C C . PHE A 1 103 ? 21.914 0.866 0.055 1.00 58.70 105 PHE A C 1
ATOM 628 O O . PHE A 1 103 ? 21.368 0.027 0.794 1.00 60.50 105 PHE A O 1
ATOM 636 N N . ASP A 1 104 ? 21.525 2.137 -0.060 1.00 59.73 106 ASP A N 1
ATOM 637 C CA . ASP A 1 104 ? 20.338 2.728 0.611 1.00 59.98 106 ASP A CA 1
ATOM 638 C C . ASP A 1 104 ? 19.072 2.152 -0.024 1.00 56.97 106 ASP A C 1
ATOM 639 O O . ASP A 1 104 ? 18.147 1.787 0.721 1.00 59.45 106 ASP A O 1
ATOM 644 N N . ILE A 1 105 ? 19.038 2.098 -1.357 1.00 55.14 107 ILE A N 1
ATOM 645 C CA . ILE A 1 105 ? 17.839 1.701 -2.151 1.00 53.06 107 ILE A CA 1
ATOM 646 C C . ILE A 1 105 ? 18.263 0.668 -3.195 1.00 50.66 107 ILE A C 1
ATOM 647 O O . ILE A 1 105 ? 19.262 0.900 -3.906 1.00 50.05 107 ILE A O 1
ATOM 652 N N . ILE A 1 106 ? 17.530 -0.439 -3.264 1.00 47.11 108 ILE A N 1
ATOM 653 C CA . ILE A 1 106 ? 17.641 -1.441 -4.358 1.00 46.64 108 ILE A CA 1
ATOM 654 C C . ILE A 1 106 ? 16.305 -1.433 -5.092 1.00 47.23 108 ILE A C 1
ATOM 655 O O . ILE A 1 106 ? 15.261 -1.572 -4.425 1.00 49.66 108 ILE A O 1
ATOM 660 N N . THR A 1 107 ? 16.355 -1.215 -6.404 1.00 46.33 109 THR A N 1
ATOM 661 C CA . THR A 1 107 ? 15.187 -1.292 -7.312 1.00 48.61 109 THR A CA 1
ATOM 662 C C . THR A 1 107 ? 15.268 -2.626 -8.055 1.00 47.28 109 THR A C 1
ATOM 663 O O . THR A 1 107 ? 16.373 -2.978 -8.512 1.00 47.71 109 THR A O 1
ATOM 667 N N . ALA A 1 108 ? 14.154 -3.358 -8.104 1.00 45.57 110 ALA A N 1
ATOM 668 C CA . ALA A 1 108 ? 14.031 -4.677 -8.762 1.00 47.00 110 ALA A CA 1
ATOM 669 C C . ALA A 1 108 ? 12.680 -4.745 -9.477 1.00 48.76 110 ALA A C 1
ATOM 670 O O . ALA A 1 108 ? 11.792 -5.486 -9.013 1.00 52.82 110 ALA A O 1
ATOM 672 N N . THR A 1 109 ? 12.531 -3.973 -10.556 1.00 45.56 111 THR A N 1
ATOM 673 C CA . THR A 1 109 ? 11.289 -3.898 -11.370 1.00 48.76 111 THR A CA 1
ATOM 674 C C . THR A 1 109 ? 11.295 -5.041 -12.397 1.00 49.24 111 THR A C 1
ATOM 675 O O . THR A 1 109 ? 12.195 -5.060 -13.268 1.00 51.92 111 THR A O 1
ATOM 679 N N . PHE A 1 110 ? 10.344 -5.974 -12.259 1.00 48.28 112 PHE A N 1
ATOM 680 C CA . PHE A 1 110 ? 10.095 -7.139 -13.154 1.00 52.80 112 PHE A CA 1
ATOM 681 C C . PHE A 1 110 ? 11.287 -8.097 -13.147 1.00 56.42 112 PHE A C 1
ATOM 682 O O . PHE A 1 110 ? 11.593 -8.677 -14.204 1.00 72.30 112 PHE A O 1
ATOM 690 N N . LEU A 1 111 ? 11.932 -8.258 -11.994 1.00 49.29 113 LEU A N 1
ATOM 691 C CA . LEU A 1 111 ? 13.012 -9.254 -11.766 1.00 47.93 113 LEU A CA 1
ATOM 692 C C . LEU A 1 111 ? 12.389 -10.569 -11.286 1.00 48.23 113 LEU A C 1
ATOM 693 O O . LEU A 1 111 ? 12.723 -11.621 -11.840 1.00 45.83 113 LEU A O 1
ATOM 698 N N . PHE A 1 112 ? 11.522 -10.502 -10.277 1.00 43.86 114 PHE A N 1
ATOM 699 C CA . PHE A 1 112 ? 11.172 -11.660 -9.415 1.00 44.73 114 PHE A CA 1
ATOM 700 C C . PHE A 1 112 ? 10.328 -12.683 -10.182 1.00 45.01 114 PHE A C 1
ATOM 701 O O . PHE A 1 112 ? 10.351 -13.857 -9.792 1.00 47.96 114 PHE A O 1
ATOM 709 N N . HIS A 1 113 ? 9.629 -12.286 -11.247 1.00 47.29 115 HIS A N 1
ATOM 710 C CA . HIS A 1 113 ? 8.804 -13.240 -12.037 1.00 54.24 115 HIS A CA 1
ATOM 711 C C . HIS A 1 113 ? 9.672 -13.970 -13.077 1.00 50.28 115 HIS A C 1
ATOM 712 O O . HIS A 1 113 ? 9.098 -14.731 -13.868 1.00 48.98 115 HIS A O 1
ATOM 719 N N . TYR A 1 114 ? 10.999 -13.780 -13.046 1.00 47.07 116 TYR A N 1
ATOM 720 C CA . TYR A 1 114 ? 12.001 -14.650 -13.721 1.00 48.51 116 TYR A CA 1
ATOM 721 C C . TYR A 1 114 ? 12.493 -15.750 -12.769 1.00 48.15 116 TYR A C 1
ATOM 722 O O . TYR A 1 114 ? 13.169 -16.663 -13.250 1.00 53.03 116 TYR A O 1
ATOM 731 N N . ALA A 1 115 ? 12.198 -15.669 -11.466 1.00 46.03 117 ALA A N 1
ATOM 732 C CA . ALA A 1 115 ? 12.531 -16.732 -10.487 1.00 47.56 117 ALA A CA 1
ATOM 733 C C . ALA A 1 115 ? 11.714 -17.986 -10.822 1.00 46.57 117 ALA A C 1
ATOM 734 O O . ALA A 1 115 ? 10.474 -17.926 -10.730 1.00 45.88 117 ALA A O 1
ATOM 736 N N . LYS A 1 116 ? 12.388 -19.072 -11.211 1.00 46.56 118 LYS A N 1
ATOM 737 C CA . LYS A 1 116 ? 11.752 -20.297 -11.768 1.00 50.54 118 LYS A CA 1
ATOM 738 C C . LYS A 1 116 ? 11.316 -21.230 -10.632 1.00 51.03 118 LYS A C 1
ATOM 739 O O . LYS A 1 116 ? 10.555 -22.178 -10.912 1.00 52.85 118 LYS A O 1
ATOM 745 N N . SER A 1 117 ? 11.774 -20.975 -9.403 1.00 48.42 119 SER A N 1
ATOM 746 C CA . SER A 1 117 ? 11.486 -21.812 -8.209 1.00 49.28 119 SER A CA 1
ATOM 747 C C . SER A 1 117 ? 11.339 -20.936 -6.958 1.00 48.54 119 SER A C 1
ATOM 748 O O . SER A 1 117 ? 11.784 -19.772 -6.976 1.00 45.95 119 SER A O 1
ATOM 751 N N . ILE A 1 118 ? 10.747 -21.496 -5.903 1.00 47.49 120 ILE A N 1
ATOM 752 C CA . ILE A 1 118 ? 10.687 -20.864 -4.552 1.00 48.04 120 ILE A CA 1
ATOM 753 C C . ILE A 1 118 ? 12.126 -20.655 -4.060 1.00 47.16 120 ILE A C 1
ATOM 754 O O . ILE A 1 118 ? 12.406 -19.570 -3.524 1.00 49.81 120 ILE A O 1
ATOM 759 N N . VAL A 1 119 ? 13.008 -21.639 -4.266 1.00 45.36 121 VAL A N 1
ATOM 760 C CA . VAL A 1 119 ? 14.437 -21.581 -3.838 1.00 47.07 121 VAL A CA 1
ATOM 761 C C . VAL A 1 119 ? 15.112 -20.401 -4.546 1.00 45.58 121 VAL A C 1
ATOM 762 O O . VAL A 1 119 ? 15.851 -19.657 -3.876 1.00 46.34 121 VAL A O 1
ATOM 766 N N . GLU A 1 120 ? 14.864 -20.222 -5.845 1.00 44.64 122 GLU A N 1
ATOM 767 C CA . GLU A 1 120 ? 15.479 -19.110 -6.615 1.00 46.27 122 GLU A CA 1
ATOM 768 C C . GLU A 1 120 ? 14.907 -17.776 -6.117 1.00 44.11 122 GLU A C 1
ATOM 769 O O . GLU A 1 120 ? 15.697 -16.837 -5.906 1.00 44.82 122 GLU A O 1
ATOM 775 N N . LEU A 1 121 ? 13.589 -17.690 -5.927 1.00 42.05 123 LEU A N 1
ATOM 776 C CA . LEU A 1 121 ? 12.932 -16.468 -5.392 1.00 44.08 123 LEU A CA 1
ATOM 777 C C . LEU A 1 121 ? 13.578 -16.099 -4.050 1.00 44.44 123 LEU A C 1
ATOM 778 O O . LEU A 1 121 ? 13.928 -14.925 -3.870 1.00 44.42 123 LEU A O 1
ATOM 783 N N . GLU A 1 122 ? 13.767 -17.080 -3.164 1.00 47.11 124 GLU A N 1
ATOM 784 C CA . GLU A 1 122 ? 14.377 -16.884 -1.819 1.00 47.91 124 GLU A CA 1
ATOM 785 C C . GLU A 1 122 ? 15.850 -16.475 -1.960 1.00 47.24 124 GLU A C 1
ATOM 786 O O . GLU A 1 122 ? 16.287 -15.590 -1.195 1.00 47.67 124 GLU A O 1
ATOM 792 N N . SER A 1 123 ? 16.582 -17.075 -2.903 1.00 44.51 125 SER A N 1
ATOM 793 C CA . SER A 1 123 ? 17.987 -16.707 -3.226 1.00 48.31 125 SER A CA 1
ATOM 794 C C . SER A 1 123 ? 18.059 -15.225 -3.604 1.00 44.65 125 SER A C 1
ATOM 795 O O . SER A 1 123 ? 18.960 -14.535 -3.105 1.00 46.36 125 SER A O 1
ATOM 798 N N . MET A 1 124 ? 17.142 -14.761 -4.458 1.00 43.48 126 MET A N 1
ATOM 799 C CA . MET A 1 124 ? 17.119 -13.363 -4.966 1.00 44.44 126 MET A CA 1
ATOM 800 C C . MET A 1 124 ? 16.889 -12.390 -3.800 1.00 44.25 126 MET A C 1
ATOM 801 O O . MET A 1 124 ? 17.655 -11.415 -3.694 1.00 45.99 126 MET A O 1
ATOM 806 N N . PHE A 1 125 ? 15.879 -12.640 -2.961 1.00 44.70 127 PHE A N 1
ATOM 807 C CA . PHE A 1 125 ? 15.541 -11.790 -1.784 1.00 46.92 127 PHE A CA 1
ATOM 808 C C . PHE A 1 125 ? 16.715 -11.769 -0.794 1.00 48.26 127 PHE A C 1
ATOM 809 O O . PHE A 1 125 ? 17.042 -10.680 -0.281 1.00 50.50 127 PHE A O 1
ATOM 817 N N . ARG A 1 126 ? 17.345 -12.922 -0.549 1.00 49.22 128 ARG A N 1
ATOM 818 C CA . ARG A 1 126 ? 18.512 -13.040 0.367 1.00 52.90 128 ARG A CA 1
ATOM 819 C C . ARG A 1 126 ? 19.657 -12.176 -0.178 1.00 53.80 128 ARG A C 1
ATOM 820 O O . ARG A 1 126 ? 20.259 -11.415 0.598 1.00 54.87 128 ARG A O 1
ATOM 828 N N . SER A 1 127 ? 19.922 -12.264 -1.479 1.00 51.35 129 SER A N 1
ATOM 829 C CA . SER A 1 127 ? 20.980 -11.485 -2.169 1.00 54.22 129 SER A CA 1
ATOM 830 C C . SER A 1 127 ? 20.700 -9.977 -2.046 1.00 53.09 129 SER A C 1
ATOM 831 O O . SER A 1 127 ? 21.653 -9.215 -1.780 1.00 50.89 129 SER A O 1
ATOM 834 N N . VAL A 1 128 ? 19.440 -9.560 -2.206 1.00 48.45 130 VAL A N 1
ATOM 835 C CA . VAL A 1 128 ? 19.000 -8.140 -2.056 1.00 48.95 130 VAL A CA 1
ATOM 836 C C . VAL A 1 128 ? 19.286 -7.680 -0.620 1.00 50.77 130 VAL A C 1
ATOM 837 O O . VAL A 1 128 ? 19.900 -6.607 -0.452 1.00 51.19 130 VAL A O 1
ATOM 841 N N . ALA A 1 129 ? 18.859 -8.461 0.375 1.00 50.06 131 ALA A N 1
ATOM 842 C CA . ALA A 1 129 ? 19.036 -8.155 1.815 1.00 54.15 131 ALA A CA 1
ATOM 843 C C . ALA A 1 129 ? 20.528 -7.969 2.131 1.00 56.60 131 ALA A C 1
ATOM 844 O O . ALA A 1 129 ? 20.868 -6.999 2.835 1.00 60.33 131 ALA A O 1
ATOM 846 N N . ASN A 1 130 ? 21.384 -8.844 1.593 1.00 56.24 132 ASN A N 1
ATOM 847 C CA . ASN A 1 130 ? 22.856 -8.837 1.814 1.00 59.71 132 ASN A CA 1
ATOM 848 C C . ASN A 1 130 ? 23.500 -7.576 1.219 1.00 63.52 132 ASN A C 1
ATOM 849 O O . ASN A 1 130 ? 24.629 -7.258 1.636 1.00 69.21 132 ASN A O 1
ATOM 854 N N . HIS A 1 131 ? 22.829 -6.896 0.280 1.00 61.54 133 HIS A N 1
ATOM 855 C CA . HIS A 1 131 ? 23.342 -5.682 -0.415 1.00 60.21 133 HIS A CA 1
ATOM 856 C C . HIS A 1 131 ? 22.625 -4.417 0.076 1.00 59.40 133 HIS A C 1
ATOM 857 O O . HIS A 1 131 ? 22.828 -3.354 -0.548 1.00 55.55 133 HIS A O 1
ATOM 864 N N . LEU A 1 132 ? 21.834 -4.512 1.150 1.00 58.40 134 LEU A N 1
ATOM 865 C CA . LEU A 1 132 ? 21.087 -3.358 1.719 1.00 61.20 134 LEU A CA 1
ATOM 866 C C . LEU A 1 132 ? 21.775 -2.889 3.000 1.00 67.96 134 LEU A C 1
ATOM 867 O O . LEU A 1 132 ? 22.092 -3.740 3.849 1.00 70.99 134 LEU A O 1
ATOM 872 N N . LYS A 1 133 ? 21.993 -1.577 3.112 1.00 72.53 135 LYS A N 1
ATOM 873 C CA . LYS A 1 133 ? 22.395 -0.889 4.365 1.00 74.44 135 LYS A CA 1
ATOM 874 C C . LYS A 1 133 ? 21.308 -1.096 5.413 1.00 75.81 135 LYS A C 1
ATOM 875 O O . LYS A 1 133 ? 20.145 -1.294 5.063 1.00 69.47 135 LYS A O 1
ATOM 881 N N . PRO A 1 134 ? 21.641 -1.040 6.722 1.00 77.41 136 PRO A N 1
ATOM 882 C CA . PRO A 1 134 ? 20.617 -1.009 7.767 1.00 78.13 136 PRO A CA 1
ATOM 883 C C . PRO A 1 134 ? 19.570 0.070 7.446 1.00 72.32 136 PRO A C 1
ATOM 884 O O . PRO A 1 134 ? 19.960 1.154 7.038 1.00 78.20 136 PRO A O 1
ATOM 888 N N . SER A 1 135 ? 18.282 -0.274 7.570 1.00 65.70 137 SER A N 1
ATOM 889 C CA . SER A 1 135 ? 17.119 0.610 7.286 1.00 72.72 137 SER A CA 1
ATOM 890 C C . SER A 1 135 ? 17.020 0.922 5.787 1.00 71.92 137 SER A C 1
ATOM 891 O O . SER A 1 135 ? 16.239 1.828 5.436 1.00 74.05 137 SER A O 1
ATOM 894 N N . GLY A 1 136 ? 17.773 0.211 4.940 1.00 69.64 138 GLY A N 1
ATOM 895 C CA . GLY A 1 136 ? 17.680 0.317 3.472 1.00 66.17 138 GLY A CA 1
ATOM 896 C C . GLY A 1 136 ? 16.403 -0.336 2.975 1.00 63.04 138 GLY A C 1
ATOM 897 O O . GLY A 1 136 ? 15.839 -1.163 3.727 1.00 60.49 138 GLY A O 1
ATOM 898 N N . LYS A 1 137 ? 15.939 0.013 1.770 1.00 59.83 139 LYS A N 1
ATOM 899 C CA . LYS A 1 137 ? 14.651 -0.514 1.251 1.00 58.65 139 LYS A CA 1
ATOM 900 C C . LYS A 1 137 ? 14.809 -1.096 -0.156 1.00 55.65 139 LYS A C 1
ATOM 901 O O . LYS A 1 137 ? 15.610 -0.574 -0.961 1.00 51.68 139 LYS A O 1
ATOM 907 N N . LEU A 1 138 ? 14.063 -2.174 -0.397 1.00 52.77 140 LEU A N 1
ATOM 908 C CA . LEU A 1 138 ? 13.831 -2.787 -1.723 1.00 49.84 140 LEU A CA 1
ATOM 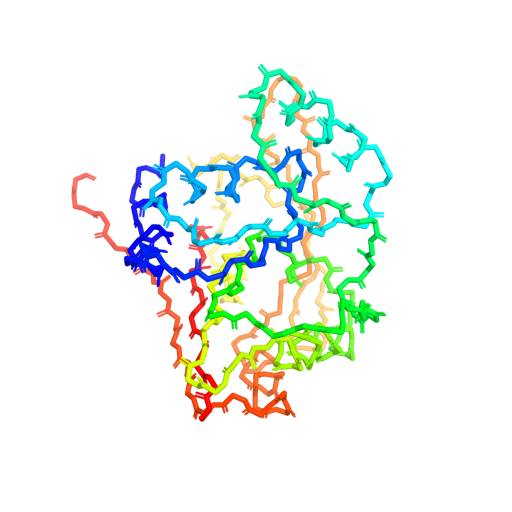909 C C . LEU A 1 138 ? 12.543 -2.188 -2.290 1.00 49.74 140 LEU A C 1
ATOM 910 O O . LEU A 1 138 ? 11.529 -2.178 -1.568 1.00 47.08 140 LEU A O 1
ATOM 915 N N . VAL A 1 139 ? 12.602 -1.677 -3.520 1.00 47.42 141 VAL A N 1
ATOM 916 C CA . VAL A 1 139 ? 11.404 -1.278 -4.311 1.00 48.30 141 VAL A CA 1
ATOM 917 C C . VAL A 1 139 ? 11.312 -2.222 -5.515 1.00 48.32 141 VAL A C 1
ATOM 918 O O . VAL A 1 139 ? 12.266 -2.254 -6.324 1.00 46.51 141 VAL A O 1
ATOM 922 N N . ALA A 1 140 ? 10.219 -2.982 -5.608 1.00 48.20 142 ALA A N 1
ATOM 923 C CA . ALA A 1 140 ? 9.978 -3.967 -6.685 1.00 49.72 142 ALA A CA 1
ATOM 924 C C . ALA A 1 140 ? 8.614 -3.715 -7.337 1.00 49.82 142 ALA A C 1
ATOM 925 O O . ALA A 1 140 ? 7.748 -3.064 -6.718 1.00 48.72 142 ALA A O 1
ATOM 927 N N . TYR A 1 141 ? 8.462 -4.210 -8.565 1.00 50.26 143 TYR A N 1
ATOM 928 C CA . TYR A 1 141 ? 7.203 -4.229 -9.349 1.00 53.14 143 TYR A CA 1
ATOM 929 C C . TYR A 1 141 ? 7.145 -5.585 -10.051 1.00 53.92 143 TYR A C 1
ATOM 930 O O . TYR A 1 141 ? 8.172 -5.988 -10.644 1.00 56.39 143 TYR A O 1
ATOM 939 N N . MET A 1 142 ? 6.016 -6.286 -9.949 1.00 53.19 144 MET A N 1
ATOM 940 C CA . MET A 1 142 ? 5.834 -7.614 -10.591 1.00 62.20 144 MET A CA 1
ATOM 941 C C . MET A 1 142 ? 4.361 -7.830 -10.946 1.00 65.26 144 MET A C 1
ATOM 942 O O . MET A 1 142 ? 3.503 -7.057 -10.463 1.00 62.60 144 MET A O 1
ATOM 947 N N . ALA A 1 143 ? 4.102 -8.844 -11.776 1.00 69.56 145 ALA A N 1
ATOM 948 C CA . ALA A 1 143 ? 2.752 -9.365 -12.083 1.00 70.52 145 ALA A CA 1
ATOM 949 C C . ALA A 1 143 ? 2.035 -9.657 -10.760 1.00 69.03 145 ALA A C 1
ATOM 950 O O . ALA A 1 143 ? 2.645 -10.332 -9.899 1.00 70.81 145 ALA A O 1
ATOM 952 N N . ALA A 1 144 ? 0.812 -9.140 -10.599 1.00 66.33 146 ALA A N 1
ATOM 953 C CA . ALA A 1 144 ? -0.012 -9.264 -9.372 1.00 69.01 146 ALA A CA 1
ATOM 954 C C . ALA A 1 144 ? 0.028 -10.710 -8.880 1.00 70.31 146 ALA A C 1
ATOM 955 O O . ALA A 1 144 ? -0.358 -11.617 -9.611 1.00 72.78 146 ALA A O 1
ATOM 957 N N . PRO A 1 145 ? 0.532 -10.974 -7.653 1.00 71.63 147 PRO A N 1
ATOM 958 C CA . PRO A 1 145 ? 0.494 -12.317 -7.068 1.00 72.46 147 PRO A CA 1
ATOM 959 C C . PRO A 1 145 ? -0.891 -12.985 -7.044 1.00 75.80 147 PRO A C 1
ATOM 960 O O . PRO A 1 145 ? -0.947 -14.194 -7.166 1.00 78.53 147 PRO A O 1
ATOM 964 N N . ASP A 1 146 ? -1.955 -12.191 -6.882 1.00 81.44 148 ASP A N 1
ATOM 965 C CA . ASP A 1 146 ? -3.360 -12.666 -6.741 1.00 91.93 148 ASP A CA 1
ATOM 966 C C . ASP A 1 146 ? -3.834 -13.324 -8.040 1.00 97.44 148 ASP A C 1
ATOM 967 O O . ASP A 1 146 ? -4.381 -14.445 -7.969 1.00 100.74 148 ASP A O 1
ATOM 972 N N . TYR A 1 147 ? -3.633 -12.640 -9.171 1.00 99.77 149 TYR A N 1
ATOM 973 C CA . TYR A 1 147 ? -4.274 -12.921 -10.484 1.00 100.66 149 TYR A CA 1
ATOM 974 C C . TYR A 1 147 ? -4.367 -14.427 -10.764 1.00 104.81 149 TYR A C 1
ATOM 975 O O . TYR A 1 147 ? -3.329 -15.125 -10.769 1.00 85.04 149 TYR A O 1
ATOM 984 N N . GLN A 1 148 ? -5.592 -14.895 -11.020 1.00 109.30 150 GLN A N 1
ATOM 985 C CA . GLN A 1 148 ? -5.908 -16.252 -11.539 1.00 113.44 150 GLN A CA 1
ATOM 986 C C . GLN A 1 148 ? -6.742 -16.080 -12.815 1.00 114.55 150 GLN A C 1
ATOM 987 O O . GLN A 1 148 ? -7.648 -15.222 -12.809 1.00 119.02 150 GLN A O 1
ATOM 993 N N . LEU A 1 149 ? -6.429 -16.848 -13.864 1.00 114.71 151 LEU A N 1
ATOM 994 C CA . LEU A 1 149 ? -7.058 -16.746 -15.212 1.00 112.94 151 LEU A CA 1
ATOM 995 C C . LEU A 1 149 ? -8.586 -16.821 -15.084 1.00 114.02 151 LEU A C 1
ATOM 996 O O . LEU A 1 149 ? -9.268 -16.021 -15.754 1.00 113.99 151 LEU A O 1
ATOM 1001 N N . GLU A 1 150 ? -9.091 -17.734 -14.245 1.00 111.84 152 GLU A N 1
ATOM 1002 C CA . GLU A 1 150 ? -10.533 -18.021 -14.044 1.00 112.88 152 GLU A CA 1
ATOM 1003 C C . GLU A 1 150 ? -11.301 -16.735 -13.709 1.00 115.33 152 GLU A C 1
ATOM 1004 O O . GLU A 1 150 ? -12.457 -16.615 -14.159 1.00 117.12 152 GLU A O 1
ATOM 1006 N N . LYS A 1 151 ? -10.684 -15.820 -12.951 1.00 113.82 153 LYS A N 1
ATOM 1007 C CA . LYS A 1 151 ? -11.264 -14.519 -12.531 1.00 110.91 153 LYS A CA 1
ATOM 1008 C C . LYS A 1 151 ? -11.603 -13.662 -13.760 1.00 108.99 153 LYS A C 1
ATOM 1009 O O . LYS A 1 151 ? -12.633 -12.962 -13.720 1.00 108.55 153 LYS A O 1
ATOM 1011 N N . GLY A 1 152 ? -10.764 -13.712 -14.802 1.00 109.59 154 GLY A N 1
ATOM 1012 C CA . GLY A 1 152 ? -10.979 -13.000 -16.079 1.00 107.63 154 GLY A CA 1
ATOM 1013 C C . GLY A 1 152 ? -9.671 -12.686 -16.785 1.00 105.41 154 GLY A C 1
ATOM 1014 O O . GLY A 1 152 ? -8.662 -12.459 -16.087 1.00 103.88 154 GLY A O 1
ATOM 1015 N N . ASN A 1 153 ? -9.685 -12.670 -18.123 1.00 103.76 155 ASN A N 1
ATOM 1016 C CA . ASN A 1 153 ? -8.515 -12.324 -18.975 1.00 101.69 155 ASN A CA 1
ATOM 1017 C C . ASN A 1 153 ? -8.394 -10.795 -19.035 1.00 102.84 155 ASN A C 1
ATOM 1018 O O . ASN A 1 153 ? -9.387 -10.112 -18.707 1.00 107.54 155 ASN A O 1
ATOM 1023 N N . CYS A 1 154 ? -7.223 -10.284 -19.436 1.00 98.08 156 CYS A N 1
ATOM 1024 C CA . CYS A 1 154 ? -6.851 -8.844 -19.369 1.00 95.29 156 CYS A CA 1
ATOM 1025 C C . CYS A 1 154 ? -6.632 -8.262 -20.770 1.00 99.10 156 CYS A C 1
ATOM 1026 O O . CYS A 1 154 ? -5.688 -7.459 -20.930 1.00 94.65 156 CYS A O 1
ATOM 1029 N N . HIS A 1 155 ? -7.486 -8.624 -21.733 1.00 104.31 157 HIS A N 1
ATOM 1030 C CA . HIS A 1 155 ? -7.432 -8.142 -23.142 1.00 106.10 157 HIS A CA 1
ATOM 1031 C C . HIS A 1 155 ? -7.509 -6.612 -23.162 1.00 103.64 157 HIS A C 1
ATOM 1032 O O . HIS A 1 155 ? -6.739 -5.999 -23.924 1.00 99.92 157 HIS A O 1
ATOM 1039 N N . ASN A 1 156 ? -8.392 -6.033 -22.340 1.00 105.39 158 ASN A N 1
ATOM 1040 C CA . ASN A 1 156 ? -8.618 -4.574 -22.204 1.00 110.14 158 ASN A CA 1
ATOM 1041 C C . ASN A 1 156 ? -7.315 -3.868 -21.800 1.00 111.53 158 ASN A C 1
ATOM 1042 O O . ASN A 1 156 ? -7.069 -2.758 -22.310 1.00 111.00 158 ASN A O 1
ATOM 1044 N N . TYR A 1 157 ? -6.515 -4.494 -20.929 1.00 114.31 159 TYR A N 1
ATOM 1045 C CA . TYR A 1 157 ? -5.244 -3.950 -20.386 1.00 112.75 159 TYR A CA 1
ATOM 1046 C C . TYR A 1 157 ? -4.119 -4.048 -21.428 1.00 109.31 159 TYR A C 1
ATOM 1047 O O . TYR A 1 157 ? -3.098 -3.353 -21.254 1.00 107.01 159 TYR A O 1
ATOM 1049 N N . GLY A 1 158 ? -4.290 -4.884 -22.458 1.00 104.66 160 GLY A N 1
ATOM 1050 C CA . GLY A 1 158 ? -3.321 -5.069 -23.558 1.00 101.99 160 GLY A CA 1
ATOM 1051 C C . GLY A 1 158 ? -2.389 -6.245 -23.313 1.00 96.48 160 GLY A C 1
ATOM 1052 O O . GLY A 1 158 ? -1.336 -6.307 -23.979 1.00 96.75 160 GLY A O 1
ATOM 1053 N N . LEU A 1 159 ? -2.763 -7.148 -22.400 1.00 94.55 161 LEU A N 1
ATOM 1054 C CA . LEU A 1 159 ? -2.011 -8.372 -22.038 1.00 87.68 161 LEU A CA 1
ATOM 1055 C C . LEU A 1 159 ? -2.931 -9.588 -22.194 1.00 86.13 161 LEU A C 1
ATOM 1056 O O . LEU A 1 159 ? -3.946 -9.660 -21.479 1.00 87.44 161 LEU A O 1
ATOM 1058 N N . ASN A 1 160 ? -2.585 -10.499 -23.106 1.00 80.67 162 ASN A N 1
ATOM 1059 C CA . ASN A 1 160 ? -3.372 -11.718 -23.430 1.00 82.01 162 ASN A CA 1
ATOM 1060 C C . ASN A 1 160 ? -2.718 -12.928 -22.748 1.00 77.80 162 ASN A C 1
ATOM 1061 O O . ASN A 1 160 ? -1.597 -13.294 -23.151 1.00 74.21 162 ASN A O 1
ATOM 1066 N N . ILE A 1 161 ? -3.395 -13.520 -21.757 1.00 77.08 163 ILE A N 1
ATOM 1067 C CA . ILE A 1 161 ? -2.929 -14.742 -21.033 1.00 75.30 163 ILE A CA 1
ATOM 1068 C C . ILE A 1 161 ? -3.274 -15.958 -21.900 1.00 72.85 163 ILE A C 1
ATOM 1069 O O . ILE A 1 161 ? -4.471 -16.277 -22.016 1.00 74.20 163 ILE A O 1
ATOM 1074 N N . LEU A 1 162 ? -2.259 -16.605 -22.480 1.00 67.22 164 LEU A N 1
ATOM 1075 C CA . LEU A 1 162 ? -2.424 -17.714 -23.456 1.00 68.04 164 LEU A CA 1
ATOM 1076 C C . LEU A 1 162 ? -2.504 -19.060 -22.728 1.00 68.06 164 LEU A C 1
ATOM 1077 O O . LEU A 1 162 ? -3.267 -19.922 -23.196 1.00 72.09 164 LEU A O 1
ATOM 1082 N N . SER A 1 163 ? -1.744 -19.245 -21.642 1.00 66.00 165 SER A N 1
ATOM 1083 C CA . SER A 1 163 ? -1.671 -20.530 -20.897 1.00 68.72 165 SER A CA 1
ATOM 1084 C C . SER A 1 163 ? -1.391 -20.286 -19.413 1.00 67.93 165 SER A C 1
ATOM 1085 O O . SER A 1 163 ? -0.665 -19.326 -19.083 1.00 64.76 165 SER A O 1
ATOM 1088 N N . GLU A 1 164 ? -1.947 -21.157 -18.568 1.00 70.73 166 GLU A N 1
ATOM 1089 C CA . GLU A 1 164 ? -1.774 -21.165 -17.095 1.00 73.21 166 GLU A CA 1
ATOM 1090 C C . GLU A 1 164 ? -1.352 -22.575 -16.673 1.00 73.96 166 GLU A C 1
ATOM 1091 O O . GLU A 1 164 ? -2.120 -23.520 -16.936 1.00 73.36 166 GLU A O 1
ATOM 1097 N N . GLU A 1 165 ? -0.169 -22.700 -16.067 1.00 71.78 167 GLU A N 1
ATOM 1098 C CA . GLU A 1 165 ? 0.360 -23.970 -15.508 1.00 76.12 167 GLU A CA 1
ATOM 1099 C C . GLU A 1 165 ? 0.527 -23.793 -14.003 1.00 76.66 167 GLU A C 1
ATOM 1100 O O . GLU A 1 165 ? 1.283 -22.928 -13.562 1.00 72.62 167 GLU A O 1
ATOM 1106 N N . PRO A 1 166 ? -0.182 -24.589 -13.171 1.00 76.57 168 PRO A N 1
ATOM 1107 C CA . PRO A 1 166 ? -0.172 -24.388 -11.723 1.00 74.36 168 PRO A CA 1
ATOM 1108 C C . PRO A 1 166 ? 1.129 -24.892 -11.081 1.00 72.38 168 PRO A C 1
ATOM 1109 O O . PRO A 1 166 ? 1.550 -25.984 -11.402 1.00 73.64 168 PRO A O 1
ATOM 1113 N N . LEU A 1 167 ? 1.733 -24.068 -10.220 1.00 70.59 169 LEU A N 1
ATOM 1114 C CA . LEU A 1 167 ? 2.907 -24.427 -9.381 1.00 70.01 169 LEU A CA 1
ATOM 1115 C C . LEU A 1 167 ? 2.460 -24.543 -7.924 1.00 68.30 169 LEU A C 1
ATOM 1116 O O . LEU A 1 167 ? 1.381 -24.016 -7.584 1.00 66.94 169 LEU A O 1
ATOM 1121 N N . GLN A 1 168 ? 3.274 -25.196 -7.095 1.00 69.31 170 GLN A N 1
ATOM 1122 C CA . GLN A 1 168 ? 3.114 -25.189 -5.621 1.00 71.03 170 GLN A CA 1
ATOM 1123 C C . GLN A 1 168 ? 3.452 -23.773 -5.135 1.00 66.97 170 GLN A C 1
ATOM 1124 O O . GLN A 1 168 ? 4.648 -23.450 -5.042 1.00 68.17 170 GLN A O 1
ATOM 1130 N N . GLY A 1 169 ? 2.424 -22.948 -4.912 1.00 66.85 171 GLY A N 1
ATOM 1131 C CA . GLY A 1 169 ? 2.541 -21.576 -4.381 1.00 64.29 171 GLY A CA 1
ATOM 1132 C C . GLY A 1 169 ? 2.628 -20.522 -5.475 1.00 60.93 171 GLY A C 1
ATOM 1133 O O . GLY A 1 169 ? 3.244 -19.468 -5.226 1.00 55.82 171 GLY A O 1
ATOM 1134 N N . GLY A 1 170 ? 2.023 -20.773 -6.639 1.00 59.53 172 GLY A N 1
ATOM 1135 C CA . GLY A 1 170 ? 1.988 -19.811 -7.757 1.00 58.81 172 GLY A CA 1
ATOM 1136 C C . GLY A 1 170 ? 1.522 -20.448 -9.055 1.00 58.58 172 GLY A C 1
ATOM 1137 O O . GLY A 1 170 ? 0.952 -21.551 -9.004 1.00 59.40 172 GLY A O 1
ATOM 1138 N N . PHE A 1 171 ? 1.755 -19.760 -10.177 1.00 57.51 173 PHE A N 1
ATOM 1139 C CA . PHE A 1 171 ? 1.398 -20.198 -11.552 1.00 58.27 173 PHE A CA 1
ATOM 1140 C C . PHE A 1 171 ? 2.500 -19.774 -12.523 1.00 58.19 173 PHE A C 1
ATOM 1141 O O . PHE A 1 171 ? 3.150 -18.740 -12.277 1.00 59.45 173 PHE A O 1
ATOM 1149 N N . ILE A 1 172 ? 2.697 -20.557 -13.586 1.00 59.49 174 ILE A N 1
ATOM 1150 C CA . ILE A 1 172 ? 3.457 -20.147 -14.802 1.00 57.13 174 ILE A CA 1
ATOM 1151 C C . ILE A 1 172 ? 2.428 -19.637 -15.815 1.00 55.80 174 ILE A C 1
ATOM 1152 O O . ILE A 1 172 ? 1.519 -20.410 -16.176 1.00 54.73 174 ILE A O 1
ATOM 1157 N N . HIS A 1 173 ? 2.549 -18.374 -16.221 1.00 55.10 175 HIS A N 1
ATOM 1158 C CA . HIS A 1 173 ? 1.684 -17.735 -17.246 1.00 57.68 175 HIS A CA 1
ATOM 1159 C C . HIS A 1 173 ? 2.523 -17.400 -18.480 1.00 55.98 175 HIS A C 1
ATOM 1160 O O . HIS A 1 173 ? 3.563 -16.737 -18.323 1.00 52.93 175 HIS A O 1
ATOM 1167 N N . GLN A 1 174 ? 2.087 -17.875 -19.648 1.00 60.25 176 GLN A N 1
ATOM 1168 C CA . GLN A 1 174 ? 2.533 -17.371 -20.971 1.00 62.31 176 GLN A CA 1
ATOM 1169 C C . GLN A 1 174 ? 1.608 -16.213 -21.349 1.00 60.91 176 GLN A C 1
ATOM 1170 O O . GLN A 1 174 ? 0.378 -16.423 -21.400 1.00 57.72 176 GLN A O 1
ATOM 1176 N N . VAL A 1 175 ? 2.184 -15.030 -21.556 1.00 59.42 177 VAL A N 1
ATOM 1177 C CA . VAL A 1 175 ? 1.440 -13.762 -21.806 1.00 63.36 177 VAL A CA 1
ATOM 1178 C C . VAL A 1 175 ? 1.835 -13.244 -23.188 1.00 61.40 177 VAL A C 1
ATOM 1179 O O . VAL A 1 175 ? 3.043 -13.168 -23.465 1.00 59.91 177 VAL A O 1
ATOM 1183 N N . GLU A 1 176 ? 0.843 -12.923 -24.016 1.00 64.14 178 GLU A N 1
ATOM 1184 C CA . GLU A 1 176 ? 1.031 -12.194 -25.293 1.00 68.42 178 GLU A CA 1
ATOM 1185 C C . GLU A 1 176 ? 0.678 -10.724 -25.060 1.00 69.96 178 GLU A C 1
ATOM 1186 O O . GLU A 1 176 ? -0.468 -10.446 -24.658 1.00 69.87 178 GLU A O 1
ATOM 1192 N N . PHE A 1 177 ? 1.637 -9.831 -25.298 1.00 71.16 179 PHE A N 1
ATOM 1193 C CA . PHE A 1 177 ? 1.439 -8.360 -25.305 1.00 76.90 179 PHE A CA 1
ATOM 1194 C C . PHE A 1 177 ? 0.893 -7.969 -26.680 1.00 79.54 179 PHE A C 1
ATOM 1195 O O . PHE A 1 177 ? 1.547 -8.296 -27.693 1.00 81.56 179 PHE A O 1
ATOM 1203 N N . ILE A 1 178 ? -0.279 -7.324 -26.706 1.00 84.98 180 ILE A N 1
ATOM 1204 C CA . ILE A 1 178 ? -1.000 -6.921 -27.953 1.00 88.46 180 ILE A CA 1
ATOM 1205 C C . ILE A 1 178 ? -0.224 -5.762 -28.592 1.00 87.25 180 ILE A C 1
ATOM 1206 O O . ILE A 1 178 ? -0.682 -4.604 -28.503 1.00 90.71 180 ILE A O 1
ATOM 1211 N N . THR A 1 179 ? 0.927 -6.082 -29.189 1.00 85.80 181 THR A N 1
ATOM 1212 C CA . THR A 1 179 ? 1.817 -5.148 -29.928 1.00 81.84 181 THR A CA 1
ATOM 1213 C C . THR A 1 179 ? 1.950 -5.636 -31.372 1.00 80.49 181 THR A C 1
ATOM 1214 O O . THR A 1 179 ? 1.399 -6.709 -31.685 1.00 73.33 181 THR A O 1
ATOM 1218 N N . THR A 1 180 ? 2.663 -4.873 -32.204 1.00 80.30 182 THR A N 1
ATOM 1219 C CA . THR A 1 180 ? 2.921 -5.169 -33.637 1.00 79.75 182 THR A CA 1
ATOM 1220 C C . THR A 1 180 ? 4.418 -5.002 -33.901 1.00 76.21 182 THR A C 1
ATOM 1221 O O . THR A 1 1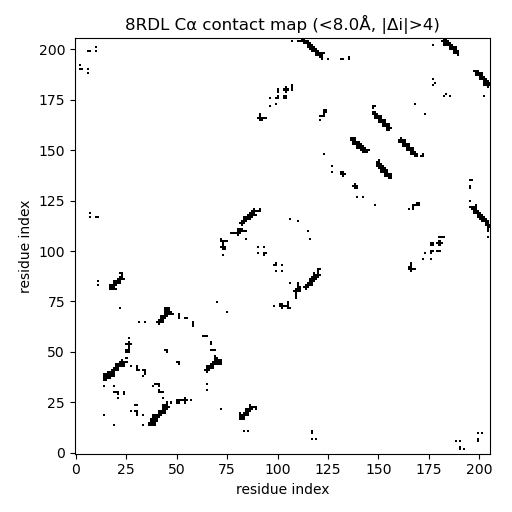80 ? 4.897 -3.875 -33.992 1.00 74.19 182 THR A O 1
ATOM 1225 N N . PRO A 1 181 ? 5.216 -6.093 -34.003 1.00 76.68 183 PRO A N 1
ATOM 1226 C CA . PRO A 1 181 ? 4.724 -7.465 -33.854 1.00 78.47 183 PRO A CA 1
ATOM 1227 C C . PRO A 1 181 ? 4.324 -7.813 -32.422 1.00 74.69 183 PRO A C 1
ATOM 1228 O O . PRO A 1 181 ? 4.749 -7.149 -31.479 1.00 66.78 183 PRO A O 1
ATOM 1232 N N . PRO A 1 182 ? 3.497 -8.865 -32.222 1.00 80.67 184 PRO A N 1
ATOM 1233 C CA . PRO A 1 182 ? 3.173 -9.343 -30.880 1.00 80.18 184 PRO A CA 1
ATOM 1234 C C . PRO A 1 182 ? 4.344 -10.168 -30.331 1.00 80.10 184 PRO A C 1
ATOM 1235 O O . PRO A 1 182 ? 5.006 -10.822 -31.117 1.00 83.27 184 PRO A O 1
ATOM 1239 N N . ILE A 1 183 ? 4.580 -10.097 -29.017 1.00 81.23 185 ILE A N 1
ATOM 1240 C CA . ILE A 1 183 ? 5.683 -10.828 -28.323 1.00 81.66 185 ILE A CA 1
ATOM 1241 C C . ILE A 1 183 ? 5.093 -11.613 -27.147 1.00 78.18 185 ILE A C 1
ATOM 1242 O O . ILE A 1 183 ? 4.168 -11.097 -26.479 1.00 72.41 185 ILE A O 1
ATOM 1247 N N . LEU A 1 184 ? 5.633 -12.810 -26.910 1.00 73.02 186 LEU A N 1
ATOM 1248 C CA . LEU A 1 184 ? 5.170 -13.769 -25.875 1.00 72.60 186 LEU A CA 1
ATOM 1249 C C . LEU A 1 184 ? 6.213 -13.829 -24.753 1.00 69.05 186 LEU A C 1
ATOM 1250 O O . LEU A 1 184 ? 7.389 -14.103 -25.055 1.00 70.67 186 LEU A O 1
ATOM 1255 N N . LEU A 1 185 ? 5.796 -13.550 -23.516 1.00 67.26 187 LEU A N 1
ATOM 1256 C CA . LEU A 1 185 ? 6.651 -13.588 -22.299 1.00 67.29 187 LEU A CA 1
ATOM 1257 C C . LEU A 1 185 ? 6.091 -14.632 -21.330 1.00 63.30 187 LEU A C 1
ATOM 1258 O O . LEU A 1 185 ? 4.854 -14.775 -21.265 1.00 60.09 187 LEU A O 1
ATOM 1263 N N . THR A 1 186 ? 6.977 -15.323 -20.610 1.00 58.26 188 THR A N 1
ATOM 1264 C CA . THR A 1 186 ? 6.644 -16.306 -19.548 1.00 57.45 188 THR A CA 1
ATOM 1265 C C . THR A 1 186 ? 6.885 -15.649 -18.187 1.00 56.04 188 THR A C 1
ATOM 1266 O O . THR A 1 186 ? 8.023 -15.224 -17.942 1.00 58.85 188 THR A O 1
ATOM 1270 N N . PHE A 1 187 ? 5.841 -15.552 -17.360 1.00 56.54 189 PHE A N 1
ATOM 1271 C CA . PHE A 1 187 ? 5.894 -15.044 -15.964 1.00 60.20 189 PHE A CA 1
ATOM 1272 C C . PHE A 1 187 ? 5.731 -16.215 -14.991 1.00 56.09 189 PHE A C 1
ATOM 1273 O O . PHE A 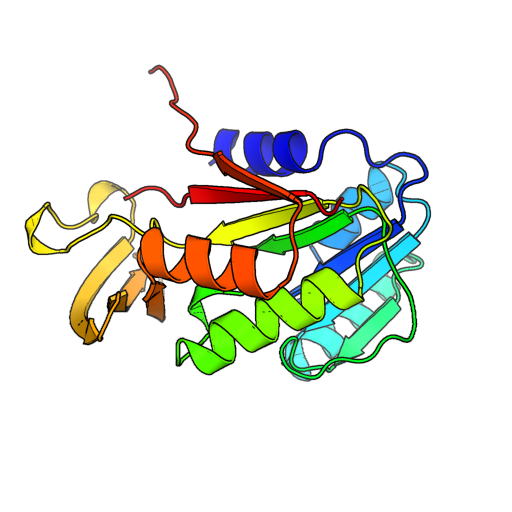1 187 ? 4.773 -16.993 -15.141 1.00 56.14 189 PHE A O 1
ATOM 1281 N N . TYR A 1 188 ? 6.638 -16.328 -14.020 1.00 52.86 190 TYR A N 1
ATOM 1282 C CA . TYR A 1 188 ? 6.438 -17.139 -12.793 1.00 51.69 190 TYR A CA 1
ATOM 1283 C C . TYR A 1 188 ? 5.732 -16.236 -11.779 1.00 52.49 190 TYR A C 1
ATOM 1284 O O . TYR A 1 188 ? 6.401 -15.389 -11.159 1.00 57.43 190 TYR A O 1
ATOM 1293 N N . ARG A 1 189 ? 4.408 -16.374 -11.679 1.00 50.06 191 ARG A N 1
ATOM 1294 C CA . ARG A 1 189 ? 3.540 -15.556 -10.795 1.00 54.13 191 ARG A CA 1
ATOM 1295 C C . ARG A 1 189 ? 3.442 -16.253 -9.435 1.00 53.75 191 ARG A C 1
ATOM 1296 O O . ARG A 1 189 ? 2.602 -17.155 -9.288 1.00 55.54 191 ARG A O 1
ATOM 1304 N N . TRP A 1 190 ? 4.295 -15.859 -8.491 1.00 53.30 192 TRP A N 1
ATOM 1305 C CA . TRP A 1 190 ? 4.307 -16.388 -7.102 1.00 54.48 192 TRP A CA 1
ATOM 1306 C C . TRP A 1 190 ? 3.252 -15.644 -6.278 1.00 54.65 192 TRP A C 1
ATOM 1307 O O . TRP A 1 190 ? 3.118 -14.418 -6.467 1.00 53.90 192 TRP A O 1
ATOM 1318 N N . ASP A 1 191 ? 2.518 -16.364 -5.421 1.00 56.31 193 ASP A N 1
ATOM 1319 C CA . ASP A 1 191 ? 1.408 -15.796 -4.607 1.00 59.47 193 ASP A CA 1
ATOM 1320 C C . ASP A 1 191 ? 1.997 -15.013 -3.425 1.00 58.00 193 ASP A C 1
ATOM 1321 O O . ASP A 1 191 ? 3.227 -15.074 -3.212 1.00 55.14 193 ASP A O 1
ATOM 1326 N N . ARG A 1 192 ? 1.141 -14.296 -2.696 1.00 57.76 194 ARG A N 1
ATOM 1327 C CA . ARG A 1 192 ? 1.532 -13.400 -1.575 1.00 60.42 194 ARG A CA 1
ATOM 1328 C C . ARG A 1 192 ? 2.289 -14.189 -0.500 1.00 58.40 194 ARG A C 1
ATOM 1329 O O . ARG A 1 192 ? 3.292 -13.659 0.008 1.00 59.58 194 ARG A O 1
ATOM 1337 N N . GLU A 1 193 ? 1.833 -15.401 -0.173 1.00 60.34 195 GLU A N 1
ATOM 1338 C CA . GLU A 1 193 ? 2.398 -16.236 0.924 1.00 62.50 195 GLU A CA 1
ATOM 1339 C C . GLU A 1 193 ? 3.843 -16.617 0.578 1.00 59.04 195 GLU A C 1
ATOM 1340 O O . GLU A 1 193 ? 4.703 -16.523 1.472 1.00 57.08 195 GLU A O 1
ATOM 1346 N N . THR A 1 194 ? 4.098 -17.019 -0.672 1.00 58.21 196 THR A N 1
ATOM 1347 C CA . THR A 1 194 ? 5.445 -17.390 -1.187 1.00 54.77 196 THR A CA 1
ATOM 1348 C C . THR A 1 194 ? 6.384 -16.183 -1.062 1.00 49.27 196 THR A C 1
ATOM 1349 O O . THR A 1 194 ? 7.539 -16.375 -0.635 1.00 50.22 196 THR A O 1
ATOM 1353 N N . TYR A 1 195 ? 5.905 -14.986 -1.413 1.00 48.33 197 TYR A N 1
ATOM 1354 C CA . TYR A 1 195 ? 6.670 -13.715 -1.304 1.00 48.82 197 TYR A CA 1
ATOM 1355 C C . TYR A 1 195 ? 6.943 -13.408 0.173 1.00 48.82 197 TYR A C 1
ATOM 1356 O O . TYR A 1 195 ? 8.108 -13.146 0.522 1.00 50.09 197 TYR A O 1
ATOM 1365 N N . LYS A 1 196 ? 5.909 -13.456 1.015 1.00 51.23 198 LYS A N 1
ATOM 1366 C CA . LYS A 1 196 ? 6.019 -13.173 2.473 1.00 54.01 198 LYS A CA 1
ATOM 1367 C C . LYS A 1 196 ? 7.125 -14.055 3.071 1.00 51.41 198 LYS A C 1
ATOM 1368 O O . LYS A 1 196 ? 8.021 -13.510 3.740 1.00 53.58 198 LYS A O 1
ATOM 1374 N N . ASN A 1 197 ? 7.081 -15.363 2.811 1.00 51.98 199 ASN A N 1
ATOM 1375 C CA . ASN A 1 197 ? 8.070 -16.346 3.331 1.00 55.90 199 ASN A CA 1
ATOM 1376 C C . ASN A 1 197 ? 9.472 -15.996 2.811 1.00 55.68 199 ASN A C 1
ATOM 1377 O O . ASN A 1 197 ? 10.424 -16.059 3.613 1.00 53.34 199 ASN A O 1
ATOM 1382 N N . ALA A 1 198 ? 9.595 -15.626 1.530 1.00 54.29 200 ALA A N 1
ATOM 1383 C CA . ALA A 1 198 ? 10.876 -15.256 0.882 1.00 53.04 200 ALA A CA 1
ATOM 1384 C C . ALA A 1 198 ? 11.455 -14.010 1.560 1.00 52.41 200 ALA A C 1
ATOM 1385 O O . ALA A 1 198 ? 12.674 -13.987 1.830 1.00 54.65 200 ALA A O 1
ATOM 1387 N N . ILE A 1 199 ? 10.601 -13.016 1.813 1.00 50.40 201 ILE A N 1
ATOM 1388 C CA . ILE A 1 199 ? 10.966 -11.718 2.455 1.00 52.37 201 ILE A CA 1
ATOM 1389 C C . ILE A 1 199 ? 11.378 -11.997 3.906 1.00 52.49 201 ILE A C 1
ATOM 1390 O O . ILE A 1 199 ? 12.404 -11.442 4.341 1.00 54.29 201 ILE A O 1
ATOM 1395 N N . HIS A 1 200 ? 10.618 -12.838 4.612 1.00 55.30 202 HIS A N 1
ATOM 1396 C CA . HIS A 1 200 ? 10.895 -13.248 6.017 1.00 58.67 202 HIS A CA 1
ATOM 1397 C C . HIS A 1 200 ? 12.285 -13.890 6.093 1.00 57.53 202 HIS A C 1
ATOM 1398 O O . HIS A 1 200 ? 13.121 -13.365 6.842 1.00 55.95 202 HIS A O 1
ATOM 1405 N N . LYS A 1 201 ? 12.529 -14.953 5.317 1.00 58.97 203 LYS A N 1
ATOM 1406 C CA . LYS A 1 201 ? 13.789 -15.751 5.360 1.00 60.39 203 LYS A CA 1
ATOM 1407 C C . LYS A 1 201 ? 14.996 -14.851 5.070 1.00 56.30 203 LYS A C 1
ATOM 1408 O O . LYS A 1 201 ? 16.072 -15.124 5.624 1.00 60.09 203 LYS A O 1
ATOM 1414 N N . ALA A 1 202 ? 14.823 -13.832 4.224 1.00 54.12 204 ALA A N 1
ATOM 1415 C CA . ALA A 1 202 ? 15.884 -12.890 3.795 1.00 54.87 204 ALA A CA 1
ATOM 1416 C C . ALA A 1 202 ? 16.277 -11.954 4.949 1.00 56.48 204 ALA A C 1
ATOM 1417 O O . ALA A 1 202 ? 17.394 -11.404 4.902 1.00 56.68 204 ALA A O 1
ATOM 1419 N N . GLY A 1 203 ? 15.391 -11.770 5.934 1.00 56.78 205 GLY A N 1
ATOM 1420 C CA . GLY A 1 203 ? 15.664 -11.002 7.166 1.00 58.32 205 GLY A CA 1
ATOM 1421 C C . GLY A 1 203 ? 15.225 -9.548 7.062 1.00 58.56 205 GLY A C 1
ATOM 1422 O O . GLY A 1 203 ? 15.796 -8.704 7.776 1.00 57.70 205 GLY A O 1
ATOM 1423 N N . PHE A 1 204 ? 14.236 -9.250 6.217 1.00 56.41 206 PHE A N 1
ATOM 1424 C CA . PHE A 1 204 ? 13.577 -7.920 6.164 1.00 57.53 206 PHE A CA 1
ATOM 1425 C C . PHE A 1 204 ? 12.765 -7.712 7.450 1.00 57.68 206 PHE A C 1
ATOM 1426 O O . PHE A 1 204 ? 12.215 -8.695 7.987 1.00 57.64 206 PHE A O 1
ATOM 1434 N N . GLY A 1 205 ? 12.705 -6.469 7.933 1.00 56.60 207 GLY A N 1
ATOM 1435 C CA . GLY A 1 205 ? 11.978 -6.095 9.163 1.00 61.43 207 GLY A CA 1
ATOM 1436 C C . GLY A 1 205 ? 10.479 -6.039 8.922 1.00 60.69 207 GLY A C 1
ATOM 1437 O O . GLY A 1 205 ? 9.724 -6.617 9.721 1.00 60.47 207 GLY A O 1
ATOM 1438 N N . HIS A 1 206 ? 10.064 -5.357 7.853 1.00 57.56 208 HIS A N 1
ATOM 1439 C CA . HIS A 1 206 ? 8.647 -5.235 7.420 1.00 57.38 208 HIS A CA 1
ATOM 1440 C C . HIS A 1 206 ? 8.590 -4.993 5.908 1.00 54.57 208 HIS A C 1
ATOM 1441 O O . HIS A 1 206 ? 9.647 -4.735 5.290 1.00 53.41 208 HIS A O 1
ATOM 1448 N N . PHE A 1 207 ? 7.394 -5.095 5.333 1.00 50.30 209 PHE A N 1
ATOM 1449 C CA . PHE A 1 207 ? 7.139 -4.855 3.892 1.00 51.35 209 PHE A CA 1
ATOM 1450 C C . PHE A 1 207 ? 5.670 -4.468 3.707 1.00 53.54 209 PHE A C 1
ATOM 1451 O O . PHE A 1 207 ? 4.884 -4.603 4.664 1.00 51.87 209 PHE A O 1
ATOM 1459 N N . GLU A 1 208 ? 5.310 -4.013 2.505 1.00 53.57 210 GLU A N 1
ATOM 1460 C CA . GLU A 1 208 ? 3.890 -3.834 2.115 1.00 57.32 210 GLU A CA 1
ATOM 1461 C C . GLU A 1 208 ? 3.737 -3.934 0.596 1.00 57.60 210 GLU A C 1
ATOM 1462 O O . GLU A 1 208 ? 4.716 -3.673 -0.142 1.00 49.82 210 GLU A O 1
ATOM 1468 N N . TRP A 1 209 ? 2.540 -4.346 0.177 1.00 57.47 211 TRP A N 1
ATOM 1469 C CA . TRP A 1 209 ? 2.071 -4.374 -1.229 1.00 57.93 211 TRP A CA 1
ATOM 1470 C C . TRP A 1 209 ? 1.523 -2.991 -1.585 1.00 57.57 211 TRP A C 1
ATOM 1471 O O . TRP A 1 209 ? 0.752 -2.435 -0.782 1.00 59.50 211 TRP A O 1
ATOM 1482 N N . ARG A 1 210 ? 1.946 -2.454 -2.730 1.00 57.24 212 ARG A N 1
ATOM 1483 C CA . ARG A 1 210 ? 1.597 -1.093 -3.205 1.00 55.11 212 ARG A CA 1
ATOM 1484 C C . ARG A 1 210 ? 0.754 -1.240 -4.473 1.00 54.58 212 ARG A C 1
ATOM 1485 O O . ARG A 1 210 ? 1.304 -1.674 -5.501 1.00 51.32 212 ARG A O 1
ATOM 1493 N N . LYS A 1 211 ? -0.539 -0.929 -4.380 1.00 56.55 213 LYS A N 1
ATOM 1494 C CA . LYS A 1 211 ? -1.533 -1.085 -5.466 1.00 62.14 213 LYS A CA 1
ATOM 1495 C C . LYS A 1 211 ? -2.330 0.208 -5.592 1.00 57.79 213 LYS A C 1
ATOM 1496 O O . LYS A 1 211 ? -3.360 0.373 -4.940 1.00 58.32 213 LYS A O 1
ATOM 1498 N N . PRO A 1 212 ? -1.885 1.170 -6.428 1.00 59.22 214 PRO A N 1
ATOM 1499 C CA . PRO A 1 212 ? -2.595 2.439 -6.567 1.00 61.38 214 PRO A CA 1
ATOM 1500 C C . PRO A 1 212 ? -3.980 2.244 -7.198 1.00 63.01 214 PRO A C 1
ATOM 1501 O O . PRO A 1 212 ? -4.188 1.253 -7.870 1.00 63.82 214 PRO A O 1
ATOM 1505 N N . MET A 1 213 ? -4.886 3.189 -6.956 1.00 65.14 215 MET A N 1
ATOM 1506 C CA . MET A 1 213 ? -6.235 3.225 -7.574 1.00 70.04 215 MET A CA 1
ATOM 1507 C C . MET A 1 213 ? -6.427 4.597 -8.224 1.00 68.12 215 MET A C 1
ATOM 1508 O O . MET A 1 213 ? -6.418 5.608 -7.488 1.00 67.46 215 MET A O 1
ATOM 1513 N N . VAL A 1 214 ? -6.535 4.617 -9.556 1.00 67.58 216 VAL A N 1
ATOM 1514 C CA . VAL A 1 214 ? -6.799 5.842 -10.370 1.00 72.72 216 VAL A CA 1
ATOM 1515 C C . VAL A 1 214 ? -8.302 6.132 -10.336 1.00 74.48 216 VAL A C 1
ATOM 1516 O O . VAL A 1 214 ? -9.092 5.173 -10.232 1.00 75.80 216 VAL A O 1
ATOM 1520 N N . LEU A 1 215 ? -8.666 7.413 -10.412 1.00 78.38 217 LEU A N 1
ATOM 1521 C CA . LEU A 1 215 ? -10.071 7.894 -10.453 1.00 84.30 217 LEU A CA 1
ATOM 1522 C C . LEU A 1 215 ? -10.310 8.551 -11.817 1.00 88.85 217 LEU A C 1
ATOM 1523 O O . LEU A 1 215 ? -9.471 9.383 -12.212 1.00 82.38 217 LEU A O 1
ATOM 1528 N N . GLU A 1 216 ? -11.402 8.173 -12.496 1.00 97.33 218 GLU A N 1
ATOM 1529 C CA . GLU A 1 216 ? -11.680 8.460 -13.932 1.00 101.12 218 GLU A CA 1
ATOM 1530 C C . GLU A 1 216 ? -10.548 7.880 -14.789 1.00 101.40 218 GLU A C 1
ATOM 1531 O O . GLU A 1 216 ? -10.464 6.636 -14.852 1.00 100.85 218 GLU A O 1
ATOM 1537 N N . CYS A 1 234 ? -5.529 -7.262 -12.942 1.00 85.37 236 CYS A N 1
ATOM 1538 C CA . CYS A 1 234 ? -4.757 -7.187 -14.215 1.00 85.94 236 CYS A CA 1
ATOM 1539 C C . CYS A 1 234 ? -3.483 -6.351 -14.026 1.00 82.14 236 CYS A C 1
ATOM 1540 O O . CYS A 1 234 ? -2.396 -6.835 -14.405 1.00 80.21 236 CYS A O 1
ATOM 1543 N N . MET A 1 235 ? -3.618 -5.139 -13.479 1.00 78.02 237 MET A N 1
ATOM 1544 C CA . MET A 1 235 ? -2.510 -4.184 -13.238 1.00 78.71 237 MET A CA 1
ATOM 1545 C C . MET A 1 235 ? -1.425 -4.852 -12.383 1.00 74.13 237 MET A C 1
ATOM 1546 O O . MET A 1 235 ? -1.770 -5.697 -11.535 1.00 72.77 237 MET A O 1
ATOM 1548 N N . HIS A 1 236 ? -0.161 -4.487 -12.609 1.00 72.41 238 HIS A N 1
ATOM 1549 C CA . HIS A 1 236 ? 1.014 -4.970 -11.835 1.00 70.49 238 HIS A CA 1
ATOM 1550 C C . HIS A 1 236 ? 0.942 -4.406 -10.414 1.00 67.17 238 HIS A C 1
ATOM 1551 O O . HIS A 1 236 ? 0.168 -3.455 -10.190 1.00 66.25 238 HIS A O 1
ATOM 1558 N N . THR A 1 237 ? 1.714 -4.977 -9.488 1.00 65.03 239 THR A N 1
ATOM 1559 C CA . THR A 1 237 ? 1.743 -4.567 -8.059 1.00 61.06 239 THR A CA 1
ATOM 1560 C C . THR A 1 237 ? 3.156 -4.129 -7.677 1.00 54.82 239 THR A C 1
ATOM 1561 O O . THR A 1 237 ? 4.127 -4.769 -8.134 1.00 51.60 239 THR A 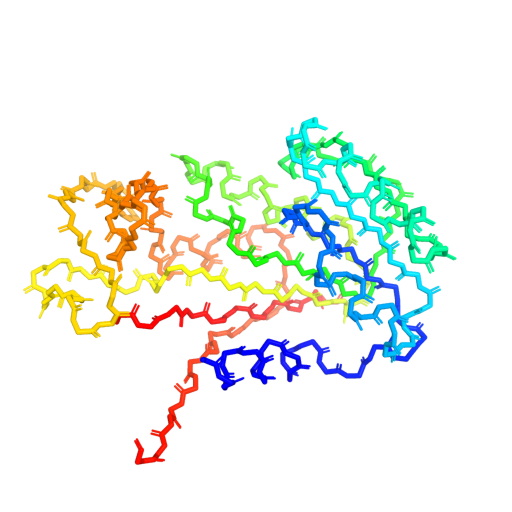O 1
ATOM 1565 N N . GLY A 1 238 ? 3.243 -3.071 -6.868 1.00 51.64 240 GLY A N 1
ATOM 1566 C CA . GLY A 1 238 ? 4.481 -2.645 -6.197 1.00 50.99 240 GLY A CA 1
ATOM 1567 C C . GLY A 1 238 ? 4.728 -3.465 -4.943 1.00 50.54 240 GLY A C 1
ATOM 1568 O O . GLY A 1 238 ? 3.749 -3.953 -4.338 1.00 49.19 240 GLY A O 1
ATOM 1569 N N . LEU A 1 239 ? 5.998 -3.626 -4.578 1.00 48.87 241 LEU A N 1
ATOM 1570 C CA . LEU A 1 239 ? 6.438 -4.260 -3.311 1.00 48.62 241 LEU A CA 1
ATOM 1571 C C . LEU A 1 239 ? 7.576 -3.415 -2.744 1.00 48.28 241 LEU A C 1
ATOM 1572 O O . LEU A 1 239 ? 8.554 -3.174 -3.474 1.00 46.93 241 LEU A O 1
ATOM 1577 N N . THR A 1 240 ? 7.417 -2.951 -1.506 1.00 50.27 242 THR A N 1
ATOM 1578 C CA . THR A 1 240 ? 8.457 -2.226 -0.736 1.00 49.33 242 THR A CA 1
ATOM 1579 C C . THR A 1 240 ? 8.784 -3.060 0.501 1.00 49.44 242 THR A C 1
ATOM 1580 O O . THR A 1 240 ? 7.837 -3.446 1.208 1.00 50.21 242 THR A O 1
ATOM 1584 N N . CYS A 1 241 ? 10.065 -3.368 0.703 1.00 47.24 243 CYS A N 1
ATOM 1585 C CA . CYS A 1 241 ? 10.579 -4.156 1.853 1.00 49.28 243 CYS A CA 1
ATOM 1586 C C . CYS A 1 241 ? 11.684 -3.355 2.542 1.00 49.73 243 CYS A C 1
ATOM 1587 O O . CYS A 1 241 ? 12.580 -2.857 1.833 1.00 50.55 243 CYS A O 1
ATOM 1590 N N . TRP A 1 242 ? 11.604 -3.229 3.866 1.00 50.80 244 TRP A N 1
ATOM 1591 C CA . TRP A 1 242 ? 12.588 -2.494 4.703 1.00 52.30 244 TRP A CA 1
ATOM 1592 C C . TRP A 1 242 ? 13.385 -3.489 5.550 1.00 54.49 244 TRP A C 1
ATOM 1593 O O . TRP A 1 242 ? 12.772 -4.419 6.109 1.00 51.97 244 TRP A O 1
ATOM 1604 N N . MET A 1 243 ? 14.704 -3.303 5.611 1.00 56.93 245 MET A N 1
ATOM 1605 C CA . MET A 1 243 ? 15.617 -4.039 6.523 1.00 60.62 245 MET A CA 1
ATOM 1606 C C . MET A 1 243 ? 15.509 -3.420 7.912 1.00 65.43 245 MET A C 1
ATOM 1607 O O . MET A 1 243 ? 15.140 -2.255 8.032 1.00 69.35 245 MET A O 1
ATOM 1612 N N . PRO A 1 244 ? 15.825 -4.171 8.993 1.00 73.20 246 PRO A N 1
ATOM 1613 C CA . PRO A 1 244 ? 15.929 -3.582 10.328 1.00 75.21 246 PRO A CA 1
ATOM 1614 C C . PRO A 1 244 ? 17.175 -2.687 10.417 1.00 81.29 246 PRO A C 1
ATOM 1615 O O . PRO A 1 244 ? 18.103 -2.804 9.609 1.00 79.65 246 PRO A O 1
#